Protein 5Y00 (pdb70)

Secondary structure (DSSP, 8-state):
--GGGG-PSSEEEEEEEEEEETTEEEEEEEEEEE-BTTEEEEEEEESSSS-SS-TTGGGTT--GGGSB--TTS--HHHHTTTT-EEEEEEEEETTTEEEEEEEEEEEETTEEEEEEEEEEES--TTSHHHHT-EEEE--EEEEEEEETTTEEEEEEEEEEEETTS-EEEEEEEEEEEE-SSS--PPPPSEEEEEEEEEE--SS--SSEEEEEEEEEEE-SSGGGGGG--

Radius of gyration: 17.1 Å; Cα contacts (8 Å, |Δi|>4): 618; chains: 1; bounding box: 38×48×48 Å

Solvent-accessible surface area: 10571 Å² total

Foldseek 3Di:
DAFVVLQDDWFKEKEWEWEDAQNRTWIKIWIWIQGAAQKIKIKMFTPVAADQWAPQVCQVVPCQSRHAEDPPWGSQQRRLPPQGKKKWKWKDQDPFWIKIKIWTWDDDPRYIYIYMYMYIHGGDCPDCGRVNFFDHKAKWKWKWADDPQAKIKTWIKIWTAGPVGHTTIMTMMMIMGRRRPDHGDHTQIWIKTKDKDWDDDPDDPGNIIIIMMGIYIDRPDVCVSVVGD

B-factor: mean 16.32, std 8.52, range [6.36, 82.2]

Nearest PDB structures (foldseek):
  6j1c-assembly1_A  TM=1.004E+00  e=3.286E-47  Olindias
  5y01-assembly1_A  TM=1.001E+00  e=2.051E-45  Olindias
  4zfs-assembly3_C  TM=9.782E-01  e=8.593E-30  Hydrozoa
  4zbl-assembly1_A  TM=9.758E-01  e=3.117E-29  Hydrozoa
  4b30-assembly1_A  TM=9.709E-01  e=2.515E-29  Anthomedusae sp. DC-2005

Sequence (229 aa):
ASGRALFQYPMTSKIELNNGEINGKKFKVAGEGFTPSSGRFNMHAYCTTGDLPMSWVVIASPLFHMFAHYPEDITHFFQECFPGSYTLLDRTLRMEEGDDGTLTTHHEYSSLEDGCVTSKKTTLNASGFDPKGATMMTKSFVKQLPNEVKITPHGPNGIRLTSTVLYLKEDGTIQIGTQDCIVTPVGGRKVTQPKKAHFLHTQIIQKKDPNDTRDHIVQTELAVAGNLWHGMDELYK

CATH classification: 2.40.155.10

Structure (mmCIF, N/CA/C/O backbone):
data_5Y00
#
_entry.id   5Y00
#
_cell.length_a   161.158
_cell.length_b   161.158
_cell.length_c   161.158
_cell.angle_alpha   90.00
_cell.angle_beta   90.00
_cell.angle_gamma   90.00
#
_symmetry.space_group_name_H-M   'I 21 3'
#
loop_
_entity.id
_entity.type
_entity.pdbx_description
1 polymer 'Green fluorescent protein'
2 non-polymer 'PHOSPHATE ION'
3 non-polymer GLYCEROL
4 non-polymer 'CHLORIDE ION'
5 water water
#
loop_
_atom_site.group_PDB
_atom_site.id
_atom_site.type_symbol
_atom_site.label_atom_id
_atom_site.label_alt_id
_atom_site.label_comp_id
_atom_site.label_asym_id
_atom_site.label_entity_id
_atom_site.label_seq_id
_atom_site.pdbx_PDB_ins_code
_atom_site.Cartn_x
_atom_site.Cartn_y
_atom_site.Cartn_z
_atom_site.occupancy
_atom_site.B_iso_or_equiv
_atom_site.auth_seq_id
_atom_site.auth_comp_id
_atom_site.auth_asym_id
_atom_site.auth_atom_id
_atom_site.pdbx_PDB_model_num
ATOM 1 N N . ALA A 1 42 ? -2.119 -29.498 15.692 1.00 45.75 8 ALA A N 1
ATOM 2 C CA . ALA A 1 42 ? -2.140 -29.436 14.064 1.00 35.09 8 ALA A CA 1
ATOM 3 C C . ALA A 1 42 ? -3.501 -29.503 13.657 1.00 34.73 8 ALA A C 1
ATOM 4 O O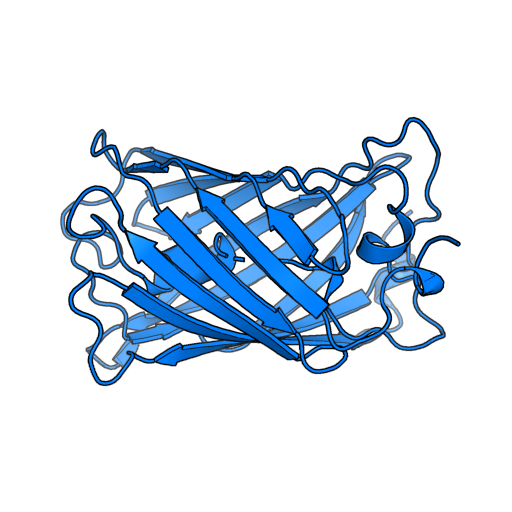 . ALA A 1 42 ? -4.311 -30.438 13.935 1.00 34.72 8 ALA A O 1
ATOM 6 N N . SER A 1 43 ? -3.874 -28.404 12.974 1.00 25.86 9 SER A N 1
ATOM 7 C CA . SER A 1 43 ? -5.200 -28.341 12.527 1.00 23.72 9 SER A CA 1
ATOM 8 C C . SER A 1 43 ? -5.252 -27.561 11.230 1.00 16.43 9 SER A C 1
ATOM 9 O O . SER A 1 43 ? -4.341 -26.895 10.861 1.00 17.25 9 SER A O 1
ATOM 12 N N . GLY A 1 44 ? -6.400 -27.685 10.572 1.00 17.02 10 GLY A N 1
ATOM 13 C CA . GLY A 1 44 ? -6.652 -26.904 9.405 1.00 16.63 10 GLY A CA 1
ATOM 14 C C . GLY A 1 44 ? -5.601 -27.083 8.313 1.00 14.48 10 GLY A C 1
ATOM 15 O O . GLY A 1 44 ? -5.289 -28.281 7.989 1.00 15.13 10 GLY A O 1
ATOM 16 N N . ARG A 1 45 ? -5.075 -26.031 7.772 1.00 13.92 11 ARG A N 1
ATOM 17 C CA . ARG A 1 45 ? -4.149 -26.115 6.645 1.00 15.34 11 ARG A CA 1
ATOM 18 C C . ARG A 1 45 ? -2.937 -26.909 7.007 1.00 15.81 11 ARG A C 1
ATOM 19 O O . ARG A 1 45 ? -2.229 -27.509 6.170 1.00 15.91 11 ARG A O 1
ATOM 27 N N . ALA A 1 46 ? -2.572 -26.907 8.320 1.00 15.08 12 ALA A N 1
ATOM 28 C CA . ALA A 1 46 ? -1.356 -27.662 8.718 1.00 15.76 12 ALA A CA 1
ATOM 29 C C . ALA A 1 46 ? -1.537 -29.132 8.570 1.00 14.44 12 ALA A C 1
ATOM 30 O O . ALA A 1 46 ? -0.491 -29.857 8.554 1.00 16.86 12 ALA A O 1
ATOM 32 N N . LEU A 1 47 ? -2.724 -29.696 8.455 1.00 12.72 13 LEU A N 1
ATOM 33 C CA . LEU A 1 47 ? -3.008 -31.135 8.237 1.00 12.65 13 LEU A CA 1
ATOM 34 C C . LEU A 1 47 ? -2.909 -31.481 6.725 1.00 15.87 13 LEU A C 1
ATOM 35 O O . LEU A 1 47 ? -3.086 -32.658 6.426 1.00 19.09 13 LEU A O 1
ATOM 40 N N . PHE A 1 48 ? -2.803 -30.442 5.846 1.00 13.16 14 PHE A N 1
ATOM 41 C CA . PHE A 1 48 ? -2.804 -30.692 4.396 1.00 12.42 14 PHE A CA 1
ATOM 42 C C . PHE A 1 48 ? -1.508 -30.312 3.810 1.00 14.98 14 PHE A C 1
ATOM 43 O O . PHE A 1 48 ? -1.293 -29.320 3.117 1.00 21.42 14 PHE A O 1
ATOM 51 N N . GLN A 1 49 ? -0.492 -31.048 4.207 1.00 16.41 15 GLN A N 1
ATOM 52 C CA . GLN A 1 49 ? 0.837 -30.863 3.619 1.00 15.23 15 GLN A CA 1
ATOM 53 C C . GLN A 1 49 ? 1.061 -31.975 2.560 1.00 13.16 15 GLN A C 1
ATOM 54 O O . GLN A 1 49 ? 0.802 -33.127 2.799 1.00 15.91 15 GLN A O 1
ATOM 60 N N . TYR A 1 50 ? 1.421 -31.540 1.383 1.00 12.00 16 TYR A N 1
ATOM 61 C CA . TYR A 1 50 ? 1.419 -32.428 0.224 1.00 10.91 16 TYR A CA 1
ATOM 62 C C . TYR A 1 50 ? 2.818 -33.036 0.013 1.00 12.71 16 TYR A C 1
ATOM 63 O O . TYR A 1 50 ? 3.795 -32.435 0.411 1.00 13.86 16 TYR A O 1
ATOM 72 N N . PRO A 1 51 ? 2.879 -34.136 -0.625 1.00 12.67 17 PRO A N 1
ATOM 73 C CA . PRO A 1 51 ? 1.814 -34.817 -1.296 1.00 11.60 17 PRO A CA 1
ATOM 74 C C . PRO A 1 51 ? 0.960 -35.647 -0.365 1.00 10.95 17 PRO A C 1
ATOM 75 O O . PRO A 1 51 ? 1.377 -36.013 0.790 1.00 13.31 17 PRO A O 1
ATOM 79 N N . MET A 1 52 ? -0.317 -35.906 -0.706 1.00 11.04 18 MET A N 1
ATOM 80 C CA . MET A 1 52 ? -1.252 -36.668 0.001 1.00 10.54 18 MET A CA 1
ATOM 81 C C . MET A 1 52 ? -1.922 -37.715 -0.942 1.00 10.42 18 MET A C 1
ATOM 82 O O . MET A 1 52 ? -1.654 -37.687 -2.156 1.00 11.64 18 MET A O 1
ATOM 87 N N . THR A 1 53 ? -2.740 -38.546 -0.415 1.00 10.60 19 THR A N 1
ATOM 88 C CA . THR A 1 53 ? -3.516 -39.531 -1.121 1.00 10.70 19 THR A CA 1
ATOM 89 C C . THR A 1 53 ? -5.006 -39.562 -0.845 1.00 11.25 19 THR A C 1
ATOM 90 O O . THR A 1 53 ? -5.448 -38.805 0.122 1.00 11.02 19 THR A O 1
ATOM 94 N N . SER A 1 54 ? -5.776 -40.325 -1.545 1.00 10.50 20 SER A N 1
ATOM 95 C CA . SER A 1 54 ? -7.131 -40.466 -1.311 1.00 10.32 20 SER A CA 1
ATOM 96 C C . SER A 1 54 ? -7.629 -41.824 -1.565 1.00 11.01 20 SER A C 1
ATOM 97 O O . SER A 1 54 ? -7.001 -42.563 -2.376 1.00 11.56 20 SER A O 1
ATOM 100 N N . LYS A 1 55 ? -8.756 -42.225 -0.984 1.00 10.09 21 LYS A N 1
ATOM 101 C CA . LYS A 1 55 ? -9.468 -43.393 -1.247 1.00 9.57 21 LYS A CA 1
ATOM 102 C C . LYS A 1 55 ? -10.924 -43.076 -1.356 1.00 10.60 21 LYS A C 1
ATOM 103 O O . LYS A 1 55 ? -11.394 -42.192 -0.583 1.00 11.84 21 LYS A O 1
ATOM 109 N N . ILE A 1 56 ? -11.698 -43.763 -2.152 1.00 9.68 22 ILE A N 1
ATOM 110 C CA . ILE A 1 56 ? -13.137 -43.662 -2.141 1.00 11.12 22 ILE A CA 1
ATOM 111 C C . ILE A 1 56 ? -13.785 -44.970 -2.119 1.00 11.81 22 ILE A C 1
ATOM 112 O O . ILE A 1 56 ? -13.308 -45.941 -2.710 1.00 12.21 22 ILE A O 1
ATOM 117 N N . GLU A 1 57 ? -14.908 -45.038 -1.376 1.00 11.03 23 GLU A N 1
ATOM 118 C CA . GLU A 1 57 ? -15.858 -46.125 -1.397 1.00 12.25 23 GLU A CA 1
ATOM 119 C C . GLU A 1 57 ? -17.226 -45.534 -1.696 1.00 12.10 23 GLU A C 1
ATOM 120 O O . GLU A 1 57 ? -17.648 -44.703 -0.876 1.00 13.42 23 GLU A O 1
ATOM 126 N N . LEU A 1 58 ? -17.829 -45.853 -2.760 1.00 11.45 24 LEU A N 1
ATOM 127 C CA . LEU A 1 58 ? -19.069 -45.282 -3.247 1.00 11.98 24 LEU A CA 1
ATOM 128 C C . LEU A 1 58 ? -20.063 -46.345 -3.477 1.00 13.21 24 LEU A C 1
ATOM 129 O O . LEU A 1 58 ? -19.863 -47.294 -4.261 1.00 14.12 24 LEU A O 1
ATOM 134 N N A ASN A 1 59 ? -21.226 -46.297 -2.751 0.70 12.07 25 ASN A N 1
ATOM 135 N N B ASN A 1 59 ? -21.199 -46.262 -2.783 0.30 12.47 25 ASN A N 1
ATOM 136 C CA A ASN A 1 59 ? -22.337 -47.173 -3.003 0.70 13.18 25 ASN A CA 1
ATOM 137 C CA B ASN A 1 59 ? -22.252 -47.214 -2.938 0.30 12.85 25 ASN A CA 1
ATOM 138 C C A ASN A 1 59 ? -23.455 -46.474 -3.680 0.70 13.42 25 ASN A C 1
ATOM 139 C C B ASN A 1 59 ? -23.388 -46.481 -3.626 0.30 12.86 25 ASN A C 1
ATOM 140 O O A ASN A 1 59 ? -23.935 -45.450 -3.145 0.70 14.64 25 ASN A O 1
ATOM 141 O O B ASN A 1 59 ? -23.790 -45.438 -3.055 0.30 12.58 25 ASN A O 1
ATOM 150 N N . GLY A 1 60 ? -23.835 -46.939 -4.811 1.00 12.47 26 GLY A N 1
ATOM 151 C CA . GLY A 1 60 ? -24.772 -46.252 -5.654 1.00 12.59 26 GLY A CA 1
ATOM 152 C C . GLY A 1 60 ? -25.946 -46.992 -6.101 1.00 15.37 26 GLY A C 1
ATOM 153 O O . GLY A 1 60 ? -25.916 -48.279 -6.124 1.00 14.65 26 GLY A O 1
ATOM 154 N N . GLU A 1 61 ? -26.996 -46.331 -6.511 1.00 14.58 27 GLU A N 1
ATOM 155 C CA . GLU A 1 61 ? -28.080 -46.944 -7.176 1.00 15.16 27 GLU A CA 1
ATOM 156 C C . GLU A 1 61 ? -28.657 -45.961 -8.182 1.00 16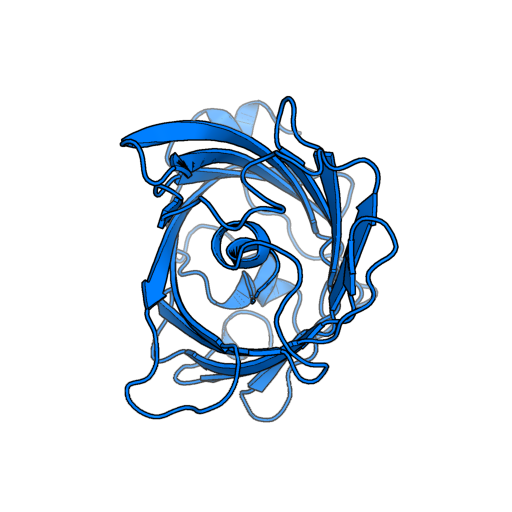.74 27 GLU A C 1
ATOM 157 O O . GLU A 1 61 ? -28.848 -44.805 -7.772 1.00 18.05 27 GLU A O 1
ATOM 163 N N . ILE A 1 62 ? -28.881 -46.350 -9.367 1.00 14.20 28 ILE A N 1
ATOM 164 C CA . ILE A 1 62 ? -29.532 -45.492 -10.398 1.00 14.99 28 ILE A CA 1
ATOM 165 C C . ILE A 1 62 ? -30.582 -46.290 -11.106 1.00 16.60 28 ILE A C 1
ATOM 166 O O . ILE A 1 62 ? -30.374 -47.344 -11.684 1.00 16.94 28 ILE A O 1
ATOM 171 N N . ASN A 1 63 ? -31.816 -45.746 -11.009 1.00 14.63 29 ASN A N 1
ATOM 172 C CA . ASN A 1 63 ? -32.987 -46.389 -11.601 1.00 17.90 29 ASN A CA 1
ATOM 173 C C . ASN A 1 63 ? -33.104 -47.890 -11.098 1.00 19.44 29 ASN A C 1
ATOM 174 O O . ASN A 1 63 ? -33.277 -48.761 -11.988 1.00 23.21 29 ASN A O 1
ATOM 179 N N . GLY A 1 64 ? -32.781 -48.036 -9.870 1.00 18.57 30 GLY A N 1
ATOM 180 C CA . GLY A 1 64 ? -32.876 -49.399 -9.272 1.00 24.81 30 GLY A CA 1
ATOM 181 C C . GLY A 1 64 ? -31.642 -50.263 -9.553 1.00 28.37 30 GLY A C 1
ATOM 182 O O . GLY A 1 64 ? -31.619 -51.417 -9.150 1.00 28.53 30 GLY A O 1
ATOM 183 N N . LYS A 1 65 ? -30.667 -49.819 -10.324 1.00 19.51 31 LYS A N 1
ATOM 184 C CA . LYS A 1 65 ? -29.435 -50.592 -10.677 1.00 19.71 31 LYS A CA 1
ATOM 185 C C . LYS A 1 65 ? -28.437 -50.233 -9.548 1.00 18.25 31 LYS A C 1
ATOM 186 O O . LYS A 1 65 ? -27.839 -49.141 -9.527 1.00 17.04 31 LYS A O 1
ATOM 192 N N . LYS A 1 66 ? -28.103 -51.170 -8.672 1.00 17.46 32 LYS A N 1
ATOM 193 C CA . LYS A 1 66 ? -27.209 -50.978 -7.599 1.00 15.96 32 LYS A CA 1
ATOM 194 C C . LYS A 1 66 ? -25.805 -51.256 -8.139 1.00 15.64 32 LYS A C 1
ATOM 195 O O . LYS A 1 66 ? -25.541 -52.142 -8.968 1.00 16.54 32 LYS A O 1
ATOM 201 N N . PHE A 1 67 ? -24.847 -50.473 -7.654 1.00 13.65 33 PHE A N 1
ATOM 202 C CA . PHE A 1 67 ? -23.448 -50.601 -8.038 1.00 12.24 33 PHE A CA 1
ATOM 203 C C . PHE A 1 67 ? -22.582 -50.110 -6.998 1.00 11.83 33 PHE A C 1
ATOM 204 O O . PHE A 1 67 ? -22.937 -49.361 -6.035 1.00 13.00 33 PHE A O 1
ATOM 212 N N . LYS A 1 68 ? -21.256 -50.433 -7.013 1.00 12.49 34 LYS A N 1
ATOM 213 C CA . LYS A 1 68 ? -20.253 -49.958 -6.109 1.00 12.91 34 LYS A CA 1
ATOM 214 C C . LYS A 1 68 ? -19.019 -49.509 -6.903 1.00 12.49 34 LYS A C 1
ATOM 215 O O . LYS A 1 68 ? -18.674 -50.143 -7.915 1.00 12.96 34 LYS A O 1
ATOM 221 N N . VAL A 1 69 ? -18.409 -48.439 -6.471 1.00 11.44 35 VAL A N 1
ATOM 222 C CA . VAL A 1 69 ? -17.165 -47.940 -7.008 1.00 12.25 35 VAL A CA 1
ATOM 223 C C . VAL A 1 69 ? -16.221 -47.872 -5.878 1.00 12.47 35 VAL A C 1
ATOM 224 O O . VAL A 1 69 ? -16.506 -47.494 -4.747 1.00 13.10 35 VAL A O 1
ATOM 228 N N . ALA A 1 70 ? -14.938 -48.154 -6.131 1.00 10.04 36 ALA A N 1
ATOM 229 C CA . ALA A 1 70 ? -13.816 -47.844 -5.273 1.00 10.29 36 ALA A CA 1
ATOM 230 C C . ALA A 1 70 ? -12.751 -47.181 -6.042 1.00 9.67 36 ALA A C 1
ATOM 231 O O . ALA A 1 70 ? -12.788 -47.089 -7.265 1.00 11.26 36 ALA A O 1
ATOM 233 N N . GLY A 1 71 ? -11.779 -46.596 -5.362 1.00 10.11 37 GLY A N 1
ATOM 234 C CA . GLY A 1 71 ? -10.692 -45.920 -5.978 1.00 10.61 37 GLY A CA 1
ATOM 235 C C . GLY A 1 71 ? -9.611 -45.497 -5.076 1.00 11.99 37 GLY A C 1
ATOM 236 O O . GLY A 1 71 ? -9.847 -45.358 -3.869 1.00 11.30 37 GLY A O 1
ATOM 237 N N . GLU A 1 72 ? -8.431 -45.240 -5.631 1.00 10.41 38 GLU A N 1
ATOM 238 C CA . GLU A 1 72 ? -7.317 -44.642 -4.986 1.00 10.35 38 GLU A CA 1
ATOM 239 C C . GLU A 1 72 ? -6.783 -43.521 -5.755 1.00 10.62 38 GLU A C 1
ATOM 240 O O . GLU A 1 72 ? -6.728 -43.601 -7.009 1.00 11.53 38 GLU A O 1
ATOM 246 N N . GLY A 1 73 ? -6.362 -42.468 -5.109 1.00 10.54 39 GLY A N 1
ATOM 247 C CA . GLY A 1 73 ? -5.838 -41.295 -5.727 1.00 11.04 39 GLY A CA 1
ATOM 248 C C . GLY A 1 73 ? -4.727 -40.598 -5.124 1.00 10.02 39 GLY A C 1
ATOM 249 O O . GLY A 1 73 ? -4.303 -40.935 -4.001 1.00 10.13 39 GLY A O 1
ATOM 250 N N . PHE A 1 74 ? -4.128 -39.673 -5.869 1.00 9.95 40 PHE A N 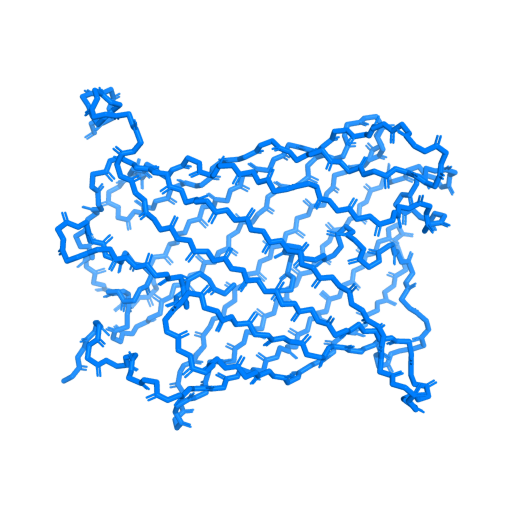1
ATOM 251 C CA . PHE A 1 74 ? -2.938 -38.942 -5.514 1.00 9.70 40 PHE A CA 1
ATOM 252 C C . PHE A 1 74 ? -3.218 -37.434 -5.537 1.00 10.00 40 PHE A C 1
ATOM 253 O O . PHE A 1 74 ? -3.799 -36.970 -6.543 1.00 11.08 40 PHE A O 1
ATOM 261 N N . THR A 1 75 ? -2.753 -36.746 -4.512 1.00 10.07 41 THR A N 1
ATOM 262 C CA . THR A 1 75 ? -2.776 -35.300 -4.548 1.00 10.41 41 THR A CA 1
ATOM 263 C C . THR A 1 75 ? -1.360 -34.807 -4.476 1.00 10.49 41 THR A C 1
ATOM 264 O O . THR A 1 75 ? -0.785 -34.651 -3.356 1.00 10.44 41 THR A O 1
ATOM 268 N N . PRO A 1 76 ? -0.724 -34.553 -5.627 1.00 9.49 42 PRO A N 1
ATOM 269 C CA . PRO A 1 76 ? 0.697 -34.124 -5.595 1.00 10.82 42 PRO A CA 1
ATOM 270 C C . PRO A 1 76 ? 0.995 -32.832 -4.980 1.00 12.17 42 PRO A C 1
ATOM 271 O O . PRO A 1 76 ? 2.032 -32.638 -4.383 1.00 12.39 42 PRO A O 1
ATOM 275 N N . SER A 1 77 ? 0.015 -31.906 -5.051 1.00 10.73 43 SER A N 1
ATOM 276 C CA . SER A 1 77 ? 0.273 -30.521 -4.678 1.00 10.70 43 SER A CA 1
ATOM 277 C C . SER A 1 77 ? -1.133 -29.869 -4.585 1.00 10.38 43 SER A C 1
ATOM 278 O O . SER A 1 77 ? -2.140 -30.430 -4.974 1.00 10.39 43 SER A O 1
ATOM 281 N N . SER A 1 78 ? -1.120 -28.698 -3.943 1.00 10.90 44 SER A N 1
ATOM 282 C CA . SER A 1 78 ? -2.392 -28.007 -3.678 1.00 9.00 44 SER A CA 1
ATOM 283 C C . SER A 1 78 ? -3.217 -27.726 -4.954 1.00 8.61 44 SER A C 1
ATOM 284 O O . SER A 1 78 ? -2.595 -27.150 -5.907 1.00 10.36 44 SER A O 1
ATOM 287 N N . GLY A 1 79 ? -4.472 -28.110 -4.951 1.00 9.52 45 GLY A N 1
ATOM 288 C CA . GLY A 1 79 ? -5.307 -27.819 -6.089 1.00 9.93 45 GLY A CA 1
ATOM 289 C C . GLY A 1 79 ? -5.316 -28.739 -7.287 1.00 9.41 45 GLY A C 1
ATOM 290 O O . GLY A 1 79 ? -6.113 -28.642 -8.160 1.00 9.70 45 GLY A O 1
ATOM 291 N N . ARG A 1 80 ? -4.396 -29.771 -7.205 1.00 9.38 46 ARG A N 1
ATOM 292 C CA . ARG A 1 80 ? -4.310 -30.788 -8.266 1.00 9.93 46 ARG A CA 1
ATOM 293 C C . ARG A 1 80 ? -4.446 -32.148 -7.680 1.00 10.08 46 ARG A C 1
ATOM 294 O O . ARG A 1 80 ? -3.623 -32.577 -6.868 1.00 10.19 46 ARG A O 1
ATOM 302 N N . PHE A 1 81 ? -5.534 -32.816 -7.943 1.00 8.44 47 PHE A N 1
ATOM 303 C CA . PHE A 1 81 ? -5.872 -34.088 -7.264 1.00 8.95 47 PHE A CA 1
ATOM 304 C C . PHE A 1 81 ? -6.485 -34.983 -8.197 1.00 10.22 47 PHE A C 1
ATOM 305 O O . PHE A 1 81 ? -7.414 -34.785 -9.011 1.00 10.05 47 PHE A O 1
ATOM 313 N N . ASN A 1 82 ? -5.955 -36.272 -8.163 1.00 9.83 48 ASN A N 1
ATOM 314 C CA . ASN A 1 82 ? -6.390 -37.306 -9.045 1.00 10.45 48 ASN A CA 1
ATOM 315 C C . ASN A 1 82 ? -7.022 -38.426 -8.358 1.00 10.16 48 ASN A C 1
ATOM 316 O O . ASN A 1 82 ? -6.900 -38.645 -7.120 1.00 10.13 48 ASN A O 1
ATOM 321 N N . MET A 1 83 ? -7.786 -39.242 -9.075 1.00 9.02 49 MET A N 1
ATOM 322 C CA . MET A 1 83 ? -8.514 -40.397 -8.564 1.00 10.38 49 MET A CA 1
ATOM 323 C C . MET A 1 83 ? -8.672 -41.410 -9.662 1.00 10.58 49 MET A C 1
ATOM 324 O O . MET A 1 83 ? -9.168 -41.137 -10.738 1.00 11.01 49 MET A O 1
ATOM 329 N N . HIS A 1 84 ? -8.183 -42.656 -9.393 1.00 9.69 50 HIS A N 1
ATOM 330 C CA . HIS A 1 84 ? -8.362 -43.762 -10.342 1.00 9.67 50 HIS A CA 1
ATOM 331 C C . HIS A 1 84 ? -9.375 -44.656 -9.716 1.00 10.70 50 HIS A C 1
ATOM 332 O O . HIS A 1 84 ? -9.067 -45.389 -8.705 1.00 10.93 50 HIS A O 1
ATOM 339 N N . ALA A 1 85 ? -10.625 -44.550 -10.176 1.00 9.11 51 ALA A N 1
ATOM 340 C CA . ALA A 1 85 ? -11.742 -45.271 -9.680 1.00 9.63 51 ALA A CA 1
ATOM 341 C C . ALA A 1 85 ? -12.133 -46.368 -10.599 1.00 8.95 51 ALA A C 1
ATOM 342 O O . ALA A 1 85 ? -11.863 -46.332 -11.802 1.00 10.11 51 ALA A O 1
ATOM 344 N N . TYR A 1 86 ? -12.870 -47.330 -10.040 1.00 10.13 52 TYR A N 1
ATOM 345 C CA . TYR A 1 86 ? -13.340 -48.473 -10.789 1.00 9.65 52 TYR A CA 1
ATOM 346 C C . TYR A 1 86 ? -14.569 -49.064 -10.206 1.00 11.10 52 TYR A C 1
ATOM 347 O O . TYR A 1 86 ? -14.818 -48.993 -8.990 1.00 10.87 52 TYR A O 1
ATOM 356 N N . CYS A 1 87 ? -15.397 -49.652 -11.055 1.00 10.32 53 CYS A N 1
ATOM 357 C CA . CYS A 1 87 ? -16.673 -50.258 -10.608 1.00 10.76 53 CYS A CA 1
ATOM 358 C C . CYS A 1 87 ? -16.312 -51.677 -10.158 1.00 13.62 53 CYS A C 1
ATOM 359 O O . CYS A 1 87 ? -15.865 -52.462 -10.974 1.00 15.17 53 CYS A O 1
ATOM 362 N N . THR A 1 88 ? -16.691 -51.963 -8.975 1.00 13.29 54 THR A N 1
ATOM 363 C CA . THR A 1 88 ? -16.330 -53.346 -8.395 1.00 14.49 54 THR A CA 1
ATOM 364 C C . THR A 1 88 ? -17.492 -54.270 -8.618 1.00 18.17 54 THR A C 1
ATOM 365 O O . THR A 1 88 ? -17.292 -55.486 -8.360 1.00 19.40 54 THR A O 1
ATOM 369 N N . THR A 1 89 ? -18.632 -53.880 -9.092 1.00 14.35 55 THR A N 1
ATOM 370 C CA . THR A 1 89 ? -19.782 -54.732 -9.324 1.00 15.19 55 THR A CA 1
ATOM 371 C C . THR A 1 89 ? -19.946 -55.145 -10.726 1.00 16.66 55 THR A C 1
ATOM 372 O O . THR A 1 89 ? -20.827 -55.980 -11.021 1.00 20.14 55 THR A O 1
ATOM 376 N N . GLY A 1 90 ? -19.158 -54.714 -11.677 1.00 15.02 56 GLY A N 1
ATOM 377 C CA . GLY A 1 90 ? -19.349 -54.945 -13.095 1.00 15.36 56 GLY A CA 1
ATOM 378 C C . GLY A 1 90 ? -19.111 -53.630 -13.855 1.00 13.37 56 GLY A C 1
ATOM 379 O O . GLY A 1 90 ? -18.206 -52.884 -13.411 1.00 15.14 56 GLY A O 1
ATOM 380 N N . ASP A 1 91 ? -19.863 -53.426 -14.886 1.00 14.70 57 ASP A N 1
ATOM 381 C CA . ASP A 1 91 ? -19.774 -52.133 -15.590 1.00 12.54 57 ASP A CA 1
ATOM 382 C C . ASP A 1 91 ? -20.574 -51.116 -14.708 1.00 13.52 57 ASP A C 1
ATOM 383 O O . ASP A 1 91 ? -21.570 -51.410 -14.129 1.00 14.75 57 ASP A O 1
ATOM 388 N N . LEU A 1 92 ? -20.060 -49.867 -14.810 1.00 13.57 58 LEU A N 1
ATOM 389 C CA . LEU A 1 92 ? -20.825 -48.798 -14.175 1.00 13.17 58 LEU A CA 1
ATOM 390 C C . LEU A 1 92 ? -22.088 -48.581 -14.987 1.00 12.14 58 LEU A C 1
ATOM 391 O O . LEU A 1 92 ? -22.024 -48.428 -16.186 1.00 13.33 58 LEU A O 1
ATOM 396 N N . PRO A 1 93 ? -23.250 -48.483 -14.315 1.00 11.80 59 PRO A N 1
ATOM 397 C CA . PRO A 1 93 ? -24.494 -48.385 -15.076 1.00 12.61 59 PRO A CA 1
ATOM 398 C C . PRO A 1 93 ? -24.949 -46.959 -15.391 1.00 14.66 59 PRO A C 1
ATOM 399 O O . PRO A 1 93 ? -26.090 -46.740 -15.716 1.00 16.21 59 PRO A O 1
ATOM 403 N N . MET A 1 94 ? -23.955 -46.055 -15.409 1.00 12.39 60 MET A N 1
ATOM 404 C CA . MET A 1 94 ? -24.229 -44.681 -15.763 1.00 12.37 60 MET A CA 1
ATOM 405 C C . MET A 1 94 ? -22.947 -44.073 -16.311 1.00 12.78 60 MET A C 1
ATOM 406 O O . MET A 1 94 ? -21.870 -44.634 -16.158 1.00 11.74 60 MET A O 1
ATOM 411 N N . SER A 1 95 ? -23.039 -42.904 -16.904 1.00 12.44 61 SER A N 1
ATOM 412 C CA . SER A 1 95 ? -21.893 -42.184 -17.381 1.00 12.70 61 SER A CA 1
ATOM 413 C C . SER A 1 95 ? -20.872 -41.879 -16.335 1.00 11.34 61 SER A C 1
ATOM 414 O O . SER A 1 95 ? -21.130 -41.269 -15.294 1.00 10.70 61 SER A O 1
ATOM 417 N N . TRP A 1 96 ? -19.589 -42.163 -16.680 1.00 10.54 62 TRP A N 1
ATOM 418 C CA . TRP A 1 96 ? -18.529 -41.726 -15.849 1.00 9.88 62 TRP A CA 1
ATOM 419 C C . TRP A 1 96 ? -18.382 -40.199 -15.763 1.00 9.34 62 TRP A C 1
ATOM 420 O O . TRP A 1 96 ? -17.824 -39.660 -14.810 1.00 9.80 62 TRP A O 1
ATOM 431 N N . VAL A 1 97 ? -18.875 -39.508 -16.792 1.00 10.31 63 VAL A N 1
ATOM 432 C CA . VAL A 1 97 ? -18.826 -38.055 -16.787 1.00 9.82 63 VAL A CA 1
ATOM 433 C C . VAL A 1 97 ? -19.747 -37.483 -15.746 1.00 9.29 63 VAL A C 1
ATOM 434 O O . VAL A 1 97 ? -19.363 -36.525 -15.045 1.00 9.90 63 VAL A O 1
ATOM 438 N N . VAL A 1 98 ? -20.936 -38.076 -15.635 1.00 9.97 64 VAL A N 1
ATOM 439 C CA . VAL A 1 98 ? -21.908 -37.599 -14.613 1.00 9.91 64 VAL A CA 1
ATOM 440 C C . VAL A 1 98 ? -21.458 -37.889 -13.235 1.00 9.56 64 VAL A C 1
ATOM 441 O O . VAL A 1 98 ? -21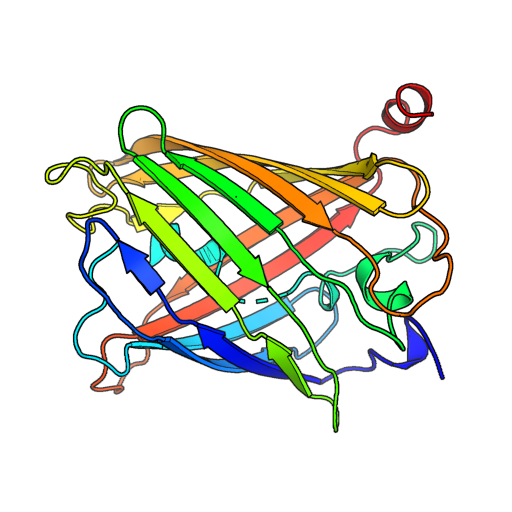.608 -37.117 -12.280 1.00 10.58 64 VAL A O 1
ATOM 445 N N . ILE A 1 99 ? -20.834 -39.088 -12.998 1.00 9.21 65 ILE A N 1
ATOM 446 C CA . ILE A 1 99 ? -20.347 -39.460 -11.700 1.00 8.98 65 ILE A CA 1
ATOM 447 C C . ILE A 1 99 ? -19.087 -38.754 -11.286 1.00 9.88 65 ILE A C 1
ATOM 448 O O . ILE A 1 99 ? -18.587 -38.820 -10.180 1.00 9.65 65 ILE A O 1
ATOM 453 N N . ALA A 1 100 ? -18.487 -37.912 -12.193 1.00 9.15 66 ALA A N 1
ATOM 454 C CA . ALA A 1 100 ? -17.234 -37.270 -11.920 1.00 9.10 66 ALA A CA 1
ATOM 455 C C . ALA A 1 100 ? -17.204 -36.377 -10.715 1.00 8.58 66 ALA A C 1
ATOM 456 O O . ALA A 1 100 ? -16.299 -36.395 -9.927 1.00 9.50 66 ALA A O 1
ATOM 458 N N . SER A 1 101 ? -18.253 -35.544 -10.552 1.00 9.36 67 SER A N 1
ATOM 459 C CA . SER A 1 101 ? -18.307 -34.690 -9.428 1.00 10.02 67 SER A CA 1
ATOM 460 C C . SER A 1 101 ? -18.613 -35.450 -8.073 1.00 8.27 67 SER A C 1
ATOM 461 O O . SER A 1 101 ? -17.909 -35.138 -7.129 1.00 9.54 67 SER A O 1
ATOM 464 N N . PRO A 1 102 ? -19.446 -36.466 -8.105 1.00 9.07 68 PRO A N 1
ATOM 465 C CA . PRO A 1 102 ? -19.495 -37.351 -6.914 1.00 10.18 68 PRO A CA 1
ATOM 466 C C . PRO A 1 102 ? -18.125 -37.893 -6.541 1.00 11.47 68 PRO A C 1
ATOM 467 O O . PRO A 1 102 ? -17.786 -38.017 -5.405 1.00 11.90 68 PRO A O 1
ATOM 471 N N . LEU A 1 103 ? -17.269 -38.228 -7.562 1.00 9.24 69 LEU A N 1
ATOM 472 C CA . LEU A 1 103 ? -15.961 -38.793 -7.207 1.00 8.89 69 LEU A CA 1
ATOM 473 C C . LEU A 1 103 ? -15.135 -37.785 -6.561 1.00 10.51 69 LEU A C 1
ATOM 474 O O . LEU A 1 103 ? -14.294 -38.044 -5.659 1.00 12.59 69 LEU A O 1
ATOM 503 N N . PHE A 1 105 ? -13.829 -33.915 -3.338 1.00 8.42 73 PHE A N 1
ATOM 504 C CA . PHE A 1 105 ? -12.710 -33.833 -2.438 1.00 9.27 73 PHE A CA 1
ATOM 505 C C . PHE A 1 105 ? -12.167 -32.437 -2.311 1.00 8.98 73 PHE A C 1
ATOM 506 O O . PHE A 1 105 ? -11.043 -32.057 -2.509 1.00 8.83 73 PHE A O 1
ATOM 514 N N . HIS A 1 106 ? -13.120 -31.570 -1.796 1.00 8.81 74 HIS A N 1
ATOM 515 C CA . HIS A 1 106 ? -12.796 -30.148 -1.816 1.00 9.65 74 HIS A CA 1
ATOM 516 C C . HIS A 1 106 ? -11.698 -29.678 -0.880 1.00 8.66 74 HIS A C 1
ATOM 517 O O . HIS A 1 106 ? -11.125 -28.620 -1.026 1.00 9.38 74 HIS A O 1
ATOM 524 N N . MET A 1 107 ? -11.353 -30.540 0.137 1.00 9.07 75 MET A N 1
ATOM 525 C CA . MET A 1 107 ? -10.222 -30.243 0.948 1.00 8.81 75 MET A CA 1
ATOM 526 C C . MET A 1 107 ? -8.923 -30.156 0.175 1.00 9.19 75 MET A C 1
ATOM 527 O O . MET A 1 107 ? -8.013 -29.548 0.686 1.00 10.47 75 MET A O 1
ATOM 532 N N . PHE A 1 108 ? -8.856 -30.670 -1.054 1.00 9.41 76 PHE A N 1
ATOM 533 C CA . PHE A 1 108 ? -7.668 -30.546 -1.830 1.00 10.12 76 PHE A CA 1
ATOM 534 C C . PHE A 1 108 ? -7.632 -29.340 -2.744 1.00 11.12 76 PHE A C 1
ATOM 535 O O . PHE A 1 108 ? -6.620 -29.044 -3.380 1.00 10.06 76 PHE A O 1
ATOM 543 N N . ALA A 1 109 ? -8.731 -28.517 -2.725 1.00 9.38 77 ALA A N 1
ATOM 544 C CA . ALA A 1 109 ? -8.656 -27.348 -3.520 1.00 8.43 77 ALA A CA 1
ATOM 545 C C . ALA A 1 109 ? -7.614 -26.381 -3.054 1.00 9.07 77 ALA A C 1
ATOM 546 O O . ALA A 1 109 ? -7.163 -26.316 -1.880 1.00 9.65 77 ALA A O 1
ATOM 548 N N . HIS A 1 110 ? -7.062 -25.543 -3.938 1.00 8.86 78 HIS A N 1
ATOM 549 C CA . HIS A 1 110 ? -6.047 -24.592 -3.668 1.00 9.60 78 HIS A CA 1
ATOM 550 C C . HIS A 1 110 ? -6.631 -23.244 -3.282 1.00 10.53 78 HIS A C 1
ATOM 551 O O . HIS A 1 110 ? -7.287 -22.627 -4.137 1.00 10.08 78 HIS A O 1
ATOM 558 N N . TYR A 1 111 ? -6.389 -22.803 -2.088 1.00 9.57 79 TYR A N 1
ATOM 559 C CA . TYR A 1 111 ? -6.889 -21.488 -1.562 1.00 10.85 79 TYR A CA 1
ATOM 560 C C . TYR A 1 111 ? -5.770 -20.590 -1.361 1.00 11.82 79 TYR A C 1
ATOM 561 O O . TYR A 1 111 ? -4.746 -20.887 -0.757 1.00 12.57 79 TYR A O 1
ATOM 570 N N . PRO A 1 112 ? -5.981 -19.294 -1.664 1.00 13.40 80 PRO A N 1
ATOM 571 C CA . PRO A 1 112 ? -5.071 -18.251 -1.255 1.00 16.60 80 PRO A CA 1
ATOM 572 C C . PRO A 1 112 ? -5.087 -18.083 0.237 1.00 16.36 80 PRO A C 1
ATOM 573 O O . PRO A 1 112 ? -6.019 -18.505 0.910 1.00 15.49 80 PRO A O 1
ATOM 577 N N . GLU A 1 113 ? -4.057 -17.468 0.756 1.00 17.58 81 GLU A N 1
ATOM 578 C CA . GLU A 1 113 ? -3.969 -17.248 2.216 1.00 20.14 81 GLU A CA 1
ATOM 579 C C . GLU A 1 113 ? -5.086 -16.372 2.767 1.00 20.54 81 GLU A C 1
ATOM 580 O O . GLU A 1 113 ? -5.451 -16.601 3.844 1.00 24.11 81 GLU A O 1
ATOM 586 N N . ASP A 1 114 ? -5.604 -15.512 1.970 1.00 19.22 82 ASP A N 1
ATOM 587 C CA . ASP A 1 114 ? -6.562 -14.560 2.502 1.00 22.46 82 ASP A CA 1
ATOM 588 C C . ASP A 1 114 ? -8.008 -14.961 2.315 1.00 20.79 82 ASP A C 1
ATOM 589 O O . ASP A 1 114 ? -8.906 -14.155 2.533 1.00 19.47 82 ASP A O 1
ATOM 594 N N . ILE A 1 115 ? -8.330 -16.210 1.921 1.00 14.39 83 ILE A N 1
ATOM 595 C CA . ILE A 1 115 ? -9.664 -16.727 1.946 1.00 12.80 83 ILE A CA 1
ATOM 596 C C . ILE A 1 115 ? -9.614 -17.984 2.841 1.00 14.08 83 ILE A C 1
ATOM 597 O O . ILE A 1 115 ? -8.773 -18.875 2.606 1.00 12.81 83 ILE A O 1
ATOM 602 N N . THR A 1 116 ? -10.523 -18.117 3.794 1.00 13.52 84 THR A N 1
ATOM 603 C CA . THR A 1 116 ? -10.604 -19.274 4.669 1.00 14.20 84 THR A CA 1
ATOM 604 C C . THR A 1 116 ? -10.904 -20.480 3.799 1.00 11.75 84 THR A C 1
ATOM 605 O O . THR A 1 116 ? -11.780 -20.505 3.009 1.00 12.81 84 THR A O 1
ATOM 609 N N . HIS A 1 117 ? -10.072 -21.543 4.063 1.00 11.07 85 HIS A N 1
ATOM 610 C CA . HIS A 1 117 ? -10.258 -22.803 3.393 1.00 9.82 85 HIS A CA 1
ATOM 611 C C . HIS A 1 117 ? -11.185 -23.645 4.245 1.00 10.78 85 HIS A C 1
ATOM 612 O O . HIS A 1 117 ? -10.713 -24.390 5.125 1.00 10.63 85 HIS A O 1
ATOM 619 N N . PHE A 1 118 ? -12.505 -23.478 4.114 1.00 10.13 86 PHE A N 1
ATOM 620 C CA . PHE A 1 118 ? -13.414 -24.062 5.071 1.00 10.53 86 PHE A CA 1
ATOM 621 C C . PHE A 1 118 ? -13.255 -25.543 5.230 1.00 11.39 86 PHE A C 1
ATOM 622 O O . PHE A 1 118 ? -13.327 -26.129 6.280 1.00 10.98 86 PHE A O 1
ATOM 630 N N . PHE A 1 119 ? -13.049 -26.212 4.077 1.00 9.97 87 PHE A N 1
ATOM 631 C CA . PHE A 1 119 ? -12.963 -27.627 4.004 1.00 10.34 87 PHE A CA 1
ATOM 632 C C . PHE A 1 119 ? -11.758 -28.086 4.789 1.00 10.75 87 PHE A C 1
ATOM 633 O O . PHE A 1 119 ? -11.945 -29.090 5.567 1.00 11.76 87 PHE A O 1
ATOM 641 N N . GLN A 1 120 ? -10.627 -27.511 4.710 1.00 10.09 88 GLN A N 1
ATOM 642 C CA . GLN A 1 120 ? -9.441 -27.875 5.477 1.00 10.88 88 GLN A CA 1
ATOM 643 C C . GLN A 1 120 ? -9.645 -27.485 6.950 1.00 12.64 88 GLN A C 1
ATOM 644 O O . GLN A 1 120 ? -9.245 -28.241 7.839 1.00 12.42 88 GLN A O 1
ATOM 650 N N . GLU A 1 121 ? -10.282 -26.347 7.168 1.00 11.02 89 GLU A N 1
ATOM 651 C CA . GLU A 1 121 ? -10.423 -25.898 8.568 1.00 11.18 89 GLU A CA 1
ATOM 652 C C . GLU A 1 121 ? -11.357 -26.793 9.283 1.00 11.57 89 GLU A C 1
ATOM 653 O O . GLU A 1 121 ? -11.318 -26.710 10.614 1.00 13.25 89 GLU A O 1
ATOM 659 N N . CYS A 1 122 ? -12.235 -27.576 8.710 1.00 10.94 90 CYS A N 1
ATOM 660 C CA . CYS A 1 122 ? -13.033 -28.584 9.354 1.00 10.69 90 CYS A CA 1
ATOM 661 C C . CYS A 1 122 ? -12.211 -29.706 10.024 1.00 11.80 90 CYS A C 1
ATOM 662 O O . CYS A 1 122 ? -12.805 -30.496 10.780 1.00 13.37 90 CYS A O 1
ATOM 665 N N . PHE A 1 123 ? -10.941 -29.861 9.706 1.00 11.66 91 PHE A N 1
ATOM 666 C CA . PHE A 1 123 ? -10.089 -30.904 10.329 1.00 14.07 91 PHE A CA 1
ATOM 667 C C . PHE A 1 123 ? -9.284 -30.249 11.429 1.00 12.34 91 PHE A C 1
ATOM 668 O O . PHE A 1 123 ? -8.677 -29.209 11.317 1.00 14.13 91 PHE A O 1
ATOM 676 N N . PRO A 1 124 ? -9.243 -30.988 12.576 1.00 16.21 92 PRO A N 1
ATOM 677 C CA . PRO A 1 124 ? -9.860 -32.190 12.828 1.00 17.30 92 PRO A CA 1
ATOM 678 C C . PRO A 1 124 ? -11.305 -32.057 13.154 1.00 17.17 92 PRO A C 1
ATOM 679 O O . PRO A 1 124 ? -11.761 -30.996 13.661 1.00 18.59 92 PRO A O 1
ATOM 683 N N . GLY A 1 125 ? -12.020 -33.080 12.809 1.00 16.26 93 GLY A N 1
ATOM 684 C CA . GLY A 1 125 ? -13.437 -33.207 12.998 1.00 13.86 93 GLY A CA 1
ATOM 685 C C . GLY A 1 125 ? -14.269 -33.667 11.824 1.00 13.80 93 GLY A C 1
ATOM 686 O O . GLY A 1 125 ? -15.202 -34.398 11.875 1.00 16.51 93 GLY A O 1
ATOM 687 N N . SER A 1 126 ? -13.757 -33.100 10.681 1.00 13.08 94 SER A N 1
ATOM 688 C CA . SER A 1 126 ? -14.335 -33.455 9.374 1.00 12.77 94 SER A CA 1
ATOM 689 C C . SER A 1 126 ? -15.638 -32.748 9.073 1.00 14.17 94 SER A C 1
ATOM 690 O O . SER A 1 126 ? -16.101 -31.872 9.837 1.00 12.63 94 SER A O 1
ATOM 693 N N . TYR A 1 127 ? -16.222 -33.034 7.942 1.00 12.76 95 TYR A N 1
ATOM 694 C CA . TYR A 1 127 ? -17.461 -32.483 7.461 1.00 10.35 95 TYR A CA 1
ATOM 695 C C . TYR A 1 127 ? -18.202 -33.473 6.634 1.00 11.92 95 TYR A C 1
ATOM 696 O O . TYR A 1 127 ? -17.644 -34.479 6.171 1.00 12.83 95 TYR A O 1
ATOM 705 N N . THR A 1 128 ? -19.485 -33.241 6.395 1.00 10.58 96 THR A N 1
ATOM 706 C CA . THR A 1 128 ? -20.233 -33.967 5.453 1.00 10.93 96 THR A CA 1
ATOM 707 C C . THR A 1 128 ? -20.572 -33.087 4.215 1.00 11.92 96 THR A C 1
ATOM 708 O O . THR A 1 128 ? -20.643 -31.882 4.368 1.00 12.08 96 THR A O 1
ATOM 712 N N . LEU A 1 129 ? -20.723 -33.721 3.093 1.00 10.59 97 LEU A N 1
ATOM 713 C CA A LEU A 1 129 ? -21.164 -33.051 1.849 0.70 11.59 97 LEU A CA 1
ATOM 714 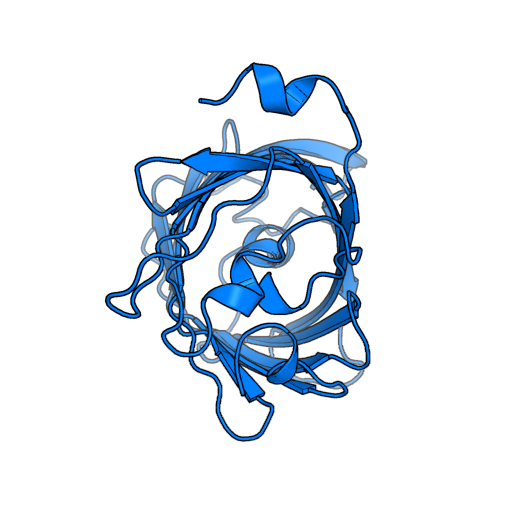C CA B LEU A 1 129 ? -21.159 -32.998 1.908 0.30 10.55 97 LEU A CA 1
ATOM 715 C C . LEU A 1 129 ? -22.359 -33.683 1.387 1.00 10.82 97 LEU A C 1
ATOM 716 O O . LEU A 1 129 ? -22.460 -34.939 1.208 1.00 11.39 97 LEU A O 1
ATOM 725 N N . ASP A 1 130 ? -23.460 -32.906 1.120 1.00 9.31 98 ASP A N 1
ATOM 726 C CA . ASP A 1 130 ? -24.664 -33.360 0.548 1.00 10.28 98 ASP A CA 1
ATOM 727 C C . ASP A 1 130 ? -24.956 -32.614 -0.756 1.00 10.04 98 ASP A C 1
ATOM 728 O O . ASP A 1 130 ? -25.007 -31.406 -0.704 1.00 13.06 98 ASP A O 1
ATOM 733 N N . ARG A 1 131 ? -25.089 -33.355 -1.804 1.00 9.73 99 ARG A N 1
ATOM 734 C CA . ARG A 1 131 ? -25.250 -32.826 -3.185 1.00 9.83 99 ARG A CA 1
ATOM 735 C C . ARG A 1 131 ? -26.517 -33.167 -3.759 1.00 9.86 99 ARG A C 1
ATOM 736 O O . ARG A 1 131 ? -26.998 -34.317 -3.619 1.00 11.23 99 ARG A O 1
ATOM 744 N N . THR A 1 132 ? -27.111 -32.270 -4.598 1.00 9.50 100 THR A N 1
ATOM 745 C CA . THR A 1 132 ? -28.153 -32.576 -5.502 1.00 10.31 100 THR A CA 1
ATOM 746 C C . THR A 1 132 ? -27.642 -32.144 -6.894 1.00 9.55 100 THR A C 1
ATOM 747 O O . THR A 1 132 ? -27.103 -31.023 -7.049 1.00 12.22 100 THR A O 1
ATOM 751 N N . LEU A 1 133 ? -27.769 -33.031 -7.851 1.00 9.62 101 LEU A N 1
ATOM 752 C CA . LEU A 1 133 ? -27.395 -32.786 -9.239 1.00 9.89 101 LEU A CA 1
ATOM 753 C C . LEU A 1 133 ? -28.555 -33.057 -10.071 1.00 10.67 101 LEU A C 1
ATOM 754 O O . LEU A 1 133 ? -28.910 -34.242 -10.330 1.00 10.82 101 LEU A O 1
ATOM 759 N N . ARG A 1 134 ? -29.160 -32.009 -10.625 1.00 10.59 102 ARG A N 1
ATOM 760 C CA . ARG A 1 134 ? -30.321 -32.106 -11.506 1.00 11.01 102 ARG A CA 1
ATOM 761 C C . ARG A 1 134 ? -29.856 -32.068 -12.958 1.00 11.16 102 ARG A C 1
ATOM 762 O O . ARG A 1 134 ? -29.423 -31.020 -13.411 1.00 12.39 102 ARG A O 1
ATOM 770 N N . MET A 1 135 ? -29.931 -33.161 -13.660 1.00 11.11 103 MET A N 1
ATOM 771 C CA . MET A 1 135 ? -29.601 -33.243 -15.074 1.00 12.07 103 MET A CA 1
ATOM 772 C C . MET A 1 135 ? -30.873 -32.842 -15.760 1.00 12.29 103 MET A C 1
ATOM 773 O O . MET A 1 135 ? -31.817 -33.627 -15.864 1.00 12.74 103 MET A O 1
ATOM 778 N N . GLU A 1 136 ? -30.945 -31.614 -16.225 1.00 12.14 104 GLU A N 1
ATOM 779 C CA A GLU A 1 136 ? -32.249 -31.107 -16.668 0.70 11.81 104 GLU A CA 1
ATOM 780 C CA B GLU A 1 136 ? -32.249 -31.091 -16.605 0.30 11.57 104 GLU A CA 1
ATOM 781 C C . GLU A 1 136 ? -32.818 -31.871 -17.795 1.00 12.33 104 GLU A C 1
ATOM 782 O O . GLU A 1 136 ? -32.127 -32.234 -18.770 1.00 13.44 104 GLU A O 1
ATOM 793 N N . GLY A 1 137 ? -34.086 -32.225 -17.683 1.00 14.03 105 GLY A N 1
ATOM 794 C CA . GLY A 1 137 ? -34.707 -33.015 -18.653 1.00 15.63 105 GLY A CA 1
ATOM 795 C C . GLY A 1 137 ? -34.366 -34.456 -18.635 1.00 17.81 105 GLY A C 1
ATOM 796 O O . GLY A 1 137 ? -34.720 -35.228 -19.586 1.00 19.94 105 GLY A O 1
ATOM 797 N N A ASP A 1 138 ? -33.521 -34.912 -17.673 0.70 14.36 106 ASP A N 1
ATOM 798 N N B ASP A 1 138 ? -33.926 -34.827 -17.454 0.30 15.61 106 ASP A N 1
ATOM 799 C CA A ASP A 1 138 ? -32.857 -36.305 -17.620 0.70 14.64 106 ASP A CA 1
ATOM 800 C CA B ASP A 1 138 ? -33.643 -36.152 -17.281 0.30 13.99 106 ASP A CA 1
ATOM 801 C C A ASP A 1 138 ? -33.213 -37.019 -16.258 0.70 16.21 106 ASP A C 1
ATOM 802 C C B ASP A 1 138 ? -33.705 -36.194 -15.784 0.30 15.30 106 ASP A C 1
ATOM 803 O O A ASP A 1 138 ? -33.905 -37.961 -16.248 0.70 18.61 106 ASP A O 1
ATOM 804 O O B ASP A 1 138 ? -34.563 -35.630 -15.109 0.30 12.33 106 ASP A O 1
ATOM 813 N N . GLY A 1 139 ? -32.697 -36.658 -15.178 1.00 18.47 107 GLY A N 1
ATOM 814 C CA . GLY A 1 139 ? -32.985 -37.173 -13.872 1.00 16.14 107 GLY A CA 1
ATOM 815 C C . GLY A 1 139 ? -32.285 -36.312 -12.883 1.00 13.57 107 GLY A C 1
ATOM 816 O O . GLY A 1 139 ? -31.430 -35.487 -13.193 1.00 14.32 107 GLY A O 1
ATOM 817 N N . THR A 1 140 ? -32.507 -36.601 -11.585 1.00 13.98 108 THR A N 1
ATOM 818 C CA . THR A 1 140 ? -31.814 -35.958 -10.507 1.00 12.83 108 THR A CA 1
ATOM 819 C C . THR A 1 140 ? -31.130 -36.992 -9.648 1.00 14.65 108 THR A C 1
ATOM 820 O O . THR A 1 140 ? -31.755 -38.023 -9.319 1.00 16.92 108 THR A O 1
ATOM 824 N N . LEU A 1 141 ? -29.923 -36.755 -9.260 1.00 11.59 109 LEU A N 1
ATOM 825 C CA . LEU A 1 141 ? -29.232 -37.608 -8.292 1.00 12.51 109 LEU A CA 1
ATOM 826 C C . LEU A 1 141 ? -28.798 -36.814 -7.122 1.00 13.01 109 LEU A C 1
ATOM 827 O O . LEU A 1 141 ? -28.648 -35.601 -7.139 1.00 13.06 109 LEU A O 1
ATOM 832 N N . THR A 1 142 ? -28.605 -37.556 -6.004 1.00 10.37 110 THR A N 1
ATOM 833 C CA . THR A 1 142 ? -28.086 -37.039 -4.771 1.00 11.09 110 THR A CA 1
ATOM 834 C C . THR A 1 142 ? -26.891 -37.800 -4.313 1.00 12.00 110 THR A C 1
ATOM 835 O O . THR A 1 142 ? -26.860 -39.005 -4.635 1.00 13.27 110 THR A O 1
ATOM 839 N N . THR A 1 143 ? -26.003 -37.179 -3.641 1.00 10.25 111 THR A N 1
ATOM 840 C CA . THR A 1 143 ? -24.929 -37.874 -2.992 1.00 11.46 111 THR A CA 1
ATOM 841 C C . THR A 1 143 ? -24.726 -37.352 -1.664 1.00 12.21 111 THR A C 1
ATOM 842 O O . THR A 1 143 ? -25.014 -36.183 -1.242 1.00 11.89 111 THR A O 1
ATOM 846 N N . HIS A 1 144 ? -24.172 -38.220 -0.731 1.00 10.89 112 HIS A N 1
ATOM 847 C CA . HIS A 1 144 ? -23.783 -37.935 0.573 1.00 10.23 112 HIS A CA 1
ATOM 848 C C . HIS A 1 144 ? -22.404 -38.411 0.859 1.00 10.52 112 HIS A C 1
ATOM 849 O O . HIS A 1 144 ? -22.147 -39.602 0.533 1.00 12.81 112 HIS A O 1
ATOM 856 N N . HIS A 1 145 ? -21.563 -37.604 1.341 1.00 9.73 113 HIS A N 1
ATOM 857 C CA . HIS A 1 145 ? -20.148 -37.893 1.576 1.00 9.43 113 HIS A CA 1
ATOM 858 C C . HIS A 1 145 ? -19.745 -37.702 2.963 1.00 11.34 113 HIS A C 1
ATOM 859 O O . HIS A 1 145 ? -20.012 -36.645 3.607 1.00 11.60 113 HIS A O 1
ATOM 866 N N . GLU A 1 146 ? -19.006 -38.699 3.538 1.00 11.63 114 GLU A N 1
ATOM 867 C CA . GLU A 1 146 ? -18.305 -38.573 4.817 1.00 10.99 114 GLU A CA 1
ATOM 868 C C . GLU A 1 146 ? -16.797 -38.736 4.596 1.00 11.81 114 GLU A C 1
ATOM 869 O O . GLU A 1 146 ? -16.478 -39.530 3.692 1.00 13.53 114 GLU A O 1
ATOM 875 N N . TYR A 1 147 ? -15.978 -38.065 5.300 1.00 11.40 115 TYR A N 1
ATOM 876 C CA . TYR A 1 147 ? -14.564 -38.020 5.098 1.00 10.93 115 TYR A CA 1
ATOM 877 C C . TYR A 1 147 ? -13.811 -38.370 6.324 1.00 13.05 115 TYR A C 1
ATOM 878 O O . TYR A 1 147 ? -14.220 -37.893 7.442 1.00 13.41 115 TYR A O 1
ATOM 887 N N . SER A 1 148 ? -12.662 -39.060 6.236 1.00 12.49 116 SER A N 1
ATOM 888 C CA A SER A 1 148 ? -11.740 -39.156 7.353 0.70 13.38 116 SER A CA 1
ATOM 889 C CA B SER A 1 148 ? -11.776 -39.265 7.368 0.30 13.27 116 SER A CA 1
ATOM 890 C C . SER A 1 148 ? -10.340 -39.020 6.879 1.00 13.20 116 SER A C 1
ATOM 891 O O . SER A 1 148 ? -10.021 -39.410 5.725 1.00 15.64 116 SER A O 1
ATOM 896 N N . LEU A 1 149 ? -9.498 -38.461 7.665 1.00 13.37 117 LEU A N 1
ATOM 897 C CA . LEU A 1 149 ? -8.090 -38.236 7.330 1.00 13.47 117 LEU A CA 1
ATOM 898 C C . LEU A 1 149 ? -7.229 -39.157 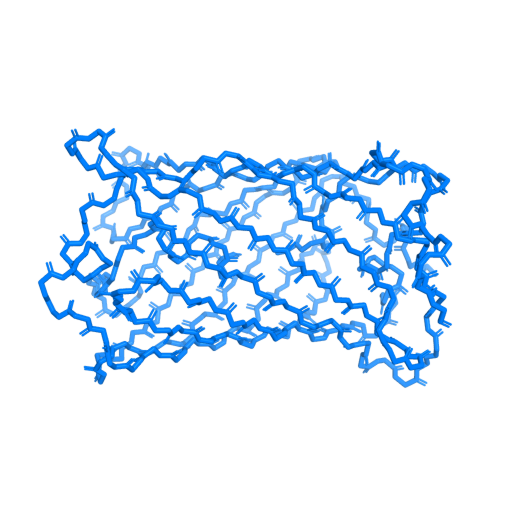8.208 1.00 19.36 117 LEU A C 1
ATOM 899 O O . LEU A 1 149 ? -7.299 -38.973 9.394 1.00 19.42 117 LEU A O 1
ATOM 904 N N . GLU A 1 150 ? -6.374 -39.922 7.611 1.00 17.30 118 GLU A N 1
ATOM 905 C CA . GLU A 1 150 ? -5.384 -40.804 8.369 1.00 20.41 118 GLU A CA 1
ATOM 906 C C . GLU A 1 150 ? -4.203 -40.966 7.473 1.00 16.92 118 GLU A C 1
ATOM 907 O O . GLU A 1 150 ? -4.294 -41.396 6.348 1.00 16.21 118 GLU A O 1
ATOM 913 N N . ASP A 1 151 ? -2.999 -40.744 8.087 1.00 20.32 119 ASP A N 1
ATOM 914 C CA . ASP A 1 151 ? -1.721 -41.049 7.372 1.00 22.14 119 ASP A CA 1
ATOM 915 C C . ASP A 1 151 ? -1.559 -40.514 5.974 1.00 15.91 119 ASP A C 1
ATOM 916 O O . ASP A 1 151 ? -1.275 -41.134 4.941 1.00 19.33 119 ASP A O 1
ATOM 921 N N . GLY A 1 152 ? -2.089 -39.197 5.981 1.00 15.85 120 GLY A N 1
ATOM 922 C CA . GLY A 1 152 ? -1.951 -38.418 4.733 1.00 15.03 120 GLY A CA 1
ATOM 923 C C . GLY A 1 152 ? -2.972 -38.837 3.658 1.00 12.49 120 GLY A C 1
ATOM 924 O O . GLY A 1 152 ? -2.865 -38.281 2.544 1.00 12.71 120 GLY A O 1
ATOM 925 N N . CYS A 1 153 ? -3.911 -39.607 3.999 1.00 12.19 121 CYS A N 1
ATOM 926 C CA . CYS A 1 153 ? -4.870 -40.152 3.087 1.00 12.69 121 CYS A CA 1
ATOM 927 C C . CYS A 1 153 ? -6.283 -39.727 3.490 1.00 14.60 121 CYS A C 1
ATOM 928 O O . CYS A 1 153 ? -6.736 -39.986 4.665 1.00 13.75 121 CYS A O 1
ATOM 931 N N . VAL A 1 154 ? -7.024 -39.022 2.600 1.00 11.31 122 VAL A N 1
ATOM 932 C CA . VAL A 1 154 ? -8.436 -38.793 2.857 1.00 11.25 122 VAL A CA 1
ATOM 933 C C . VAL A 1 154 ? -9.251 -39.865 2.266 1.00 11.45 122 VAL A C 1
ATOM 934 O O . VAL A 1 154 ? -9.254 -40.115 1.014 1.00 10.56 122 VAL A O 1
ATOM 938 N N . THR A 1 155 ? -10.058 -40.543 3.080 1.00 10.96 123 THR A N 1
ATOM 939 C CA . THR A 1 155 ? -11.012 -41.522 2.652 1.00 10.65 123 THR A CA 1
ATOM 940 C C . THR A 1 155 ? -12.386 -40.898 2.519 1.00 11.41 123 THR A C 1
ATOM 941 O O . THR A 1 155 ? -12.879 -40.289 3.544 1.00 12.61 123 THR A O 1
ATOM 945 N N . SER A 1 156 ? -13.021 -41.002 1.387 1.00 11.54 124 SER A N 1
ATOM 946 C CA . SER A 1 156 ? -14.409 -40.614 1.165 1.00 11.08 124 SER A CA 1
ATOM 947 C C . SER A 1 156 ? -15.255 -41.806 1.185 1.00 11.75 124 SER A C 1
ATOM 948 O O . SER A 1 156 ? -15.036 -42.804 0.435 1.00 11.39 124 SER A O 1
ATOM 951 N N . LYS A 1 157 ? -16.356 -41.814 2.020 1.00 10.87 125 LYS A N 1
ATOM 952 C CA A LYS A 1 157 ? -17.338 -42.808 1.979 0.70 11.50 125 LYS A CA 1
ATOM 953 C CA B LYS A 1 157 ? -17.343 -42.833 2.004 0.30 12.38 125 LYS A CA 1
ATOM 954 C C . LYS A 1 157 ? -18.631 -42.186 1.515 1.00 11.92 125 LYS A C 1
ATOM 955 O O . LYS A 1 157 ? -19.166 -41.274 2.262 1.00 12.53 125 LYS A O 1
ATOM 966 N N . THR A 1 158 ? -19.004 -42.511 0.346 1.00 11.01 126 THR A N 1
ATOM 967 C CA . THR A 1 158 ? -20.050 -41.784 -0.397 1.00 12.23 126 THR A CA 1
ATOM 968 C C . THR A 1 158 ? -21.179 -42.698 -0.744 1.00 13.38 126 THR A C 1
ATOM 969 O O . THR A 1 158 ? -21.000 -43.891 -1.123 1.00 13.12 126 THR A O 1
ATOM 973 N N . THR A 1 159 ? -22.438 -42.207 -0.722 1.00 11.22 127 THR A N 1
ATOM 974 C CA . THR A 1 159 ? -23.569 -42.828 -1.229 1.00 11.13 127 THR A CA 1
ATOM 975 C C . THR A 1 159 ? -24.186 -42.051 -2.403 1.00 12.39 127 THR A C 1
ATOM 976 O O . THR A 1 159 ? -24.047 -40.787 -2.325 1.00 15.15 127 THR A O 1
ATOM 980 N N . LEU A 1 160 ? -24.742 -42.686 -3.386 1.00 11.37 128 LEU A N 1
ATOM 981 C CA . LEU A 1 160 ? -25.354 -41.991 -4.495 1.00 11.44 128 LEU A CA 1
ATOM 982 C C . LEU A 1 160 ? -26.667 -42.647 -4.711 1.00 13.44 128 LEU A C 1
ATOM 983 O O . LEU A 1 160 ? -26.810 -43.864 -4.803 1.00 13.15 128 LEU A O 1
ATOM 988 N N . ASN A 1 161 ? -27.713 -41.825 -4.928 1.00 11.47 129 ASN A N 1
ATOM 989 C CA . ASN A 1 161 ? -29.061 -42.289 -5.211 1.00 13.51 129 ASN A CA 1
ATOM 990 C C . ASN A 1 161 ? -29.641 -41.499 -6.357 1.00 15.98 129 ASN A C 1
ATOM 991 O O . ASN A 1 161 ? -29.578 -40.274 -6.389 1.00 14.60 129 ASN A O 1
ATOM 996 N N . ALA A 1 162 ? -30.153 -42.202 -7.315 1.00 18.67 130 ALA A N 1
ATOM 997 C CA . ALA A 1 162 ? -30.595 -41.546 -8.680 1.00 21.24 130 ALA A CA 1
ATOM 998 C C . ALA A 1 162 ? -31.792 -42.341 -9.052 1.00 28.51 130 ALA A C 1
ATOM 999 O O . ALA A 1 162 ? -31.812 -43.584 -9.127 1.00 22.00 130 ALA A O 1
ATOM 1001 N N . SER A 1 163 ? -32.862 -41.644 -9.403 1.00 30.20 131 SER A N 1
ATOM 1002 C CA . SER A 1 163 ? -34.154 -42.281 -9.504 1.00 28.20 131 SER A CA 1
ATOM 1003 C C . SER A 1 163 ? -34.851 -41.468 -10.669 1.00 26.79 131 SER A C 1
ATOM 1004 O O . SER A 1 163 ? -34.491 -40.361 -10.826 1.00 30.96 131 SER A O 1
ATOM 1007 N N . GLY A 1 164 ? -35.585 -42.072 -11.604 1.00 23.86 132 GLY A N 1
ATOM 1008 C CA . GLY A 1 164 ? -36.286 -41.273 -12.607 1.00 28.04 132 GLY A CA 1
ATOM 1009 C C . GLY A 1 164 ? -35.522 -40.812 -13.764 1.00 23.56 132 GLY A C 1
ATOM 1010 O O . GLY A 1 164 ? -35.923 -39.960 -14.553 1.00 24.49 132 GLY A O 1
ATOM 1011 N N . PHE A 1 165 ? -34.349 -41.401 -14.016 1.00 17.29 133 PHE A N 1
ATOM 1012 C CA . PHE A 1 165 ? -33.598 -41.077 -15.145 1.00 17.66 133 PHE A CA 1
ATOM 1013 C C . PHE A 1 165 ? -34.119 -41.602 -16.371 1.00 22.32 133 PHE A C 1
ATOM 1014 O O . PHE A 1 165 ? -34.640 -42.732 -16.505 1.00 20.55 133 PHE A O 1
ATOM 1022 N N . ASP A 1 166 ? -34.038 -40.803 -17.380 1.00 22.85 134 ASP A N 1
ATOM 1023 C CA . ASP A 1 166 ? -34.459 -41.218 -18.694 1.00 24.31 134 ASP A CA 1
ATOM 1024 C C . ASP A 1 166 ? -33.663 -42.290 -19.180 1.00 24.16 134 ASP A C 1
ATOM 1025 O O . ASP A 1 166 ? -32.381 -42.306 -19.471 1.00 22.56 134 ASP A O 1
ATOM 1030 N N . PRO A 1 167 ? -34.275 -43.438 -19.460 1.00 25.36 135 PRO A N 1
ATOM 1031 C CA . PRO A 1 167 ? -33.445 -44.488 -19.912 1.00 22.75 135 PRO A CA 1
ATOM 1032 C C . PRO A 1 167 ? -32.807 -44.365 -21.255 1.00 26.88 135 PRO A C 1
ATOM 1033 O O . PRO A 1 167 ? -31.880 -45.047 -21.615 1.00 26.02 135 PRO A O 1
ATOM 1037 N N . LYS A 1 168 ? -33.267 -43.401 -22.056 1.00 22.76 136 LYS A N 1
ATOM 1038 C CA . LYS A 1 168 ? -32.616 -43.046 -23.281 1.00 24.59 136 LYS A CA 1
ATOM 1039 C C . LYS A 1 168 ? -31.765 -41.755 -23.184 1.00 24.68 136 LYS A C 1
ATOM 1040 O O . LYS A 1 168 ? -31.279 -41.346 -24.204 1.00 24.11 136 LYS A O 1
ATOM 1046 N N . GLY A 1 169 ? -31.624 -41.214 -22.012 1.00 21.79 137 GLY A N 1
ATOM 1047 C CA . GLY A 1 169 ? -30.843 -39.996 -21.859 1.00 19.95 137 GLY A CA 1
ATOM 1048 C C . GLY A 1 169 ? -29.397 -40.322 -21.870 1.00 18.07 137 GLY A C 1
ATOM 1049 O O . GLY A 1 169 ? -28.967 -41.474 -21.765 1.00 17.93 137 GLY A O 1
ATOM 1050 N N . ALA A 1 170 ? -28.613 -39.209 -21.863 1.00 18.84 138 ALA A N 1
ATOM 1051 C CA . ALA A 1 170 ? -27.215 -39.365 -22.071 1.00 17.93 138 ALA A CA 1
ATOM 1052 C C . ALA A 1 170 ? -26.536 -39.970 -20.776 1.00 14.05 138 ALA A C 1
ATOM 1053 O O . ALA A 1 170 ? -25.488 -40.590 -20.882 1.00 15.62 138 ALA A O 1
ATOM 1055 N N . THR A 1 171 ? -27.111 -39.765 -19.639 1.00 13.62 139 THR A N 1
ATOM 1056 C CA . THR A 1 171 ? -26.534 -40.268 -18.426 1.00 13.07 139 THR A CA 1
ATOM 1057 C C . THR A 1 171 ? -26.561 -41.819 -18.509 1.00 15.79 139 THR A C 1
ATOM 1058 O O . THR A 1 171 ? -25.552 -42.492 -18.209 1.00 14.71 139 THR A O 1
ATOM 1062 N N . MET A 1 172 ? -27.735 -42.359 -18.823 1.00 15.43 140 MET A N 1
ATOM 1063 C CA A MET A 1 172 ? -27.848 -43.842 -18.876 0.50 14.95 140 MET A CA 1
ATOM 1064 C CA B MET A 1 172 ? -27.795 -43.841 -18.847 0.50 16.63 140 MET A CA 1
ATOM 1065 C C . MET A 1 172 ? -27.239 -44.487 -20.058 1.00 16.80 140 MET A C 1
ATOM 1066 O O . MET A 1 172 ? -26.796 -45.624 -19.941 1.00 18.93 140 MET A O 1
ATOM 1075 N N . THR A 1 173 ? -27.202 -43.842 -21.233 1.00 16.23 141 THR A N 1
ATOM 1076 C CA . THR A 1 173 ? -26.616 -44.334 -22.424 1.00 16.99 141 THR A CA 1
ATOM 1077 C C . THR A 1 173 ? -25.141 -44.073 -22.506 1.00 17.53 141 THR A C 1
ATOM 1078 O O . THR A 1 173 ? -24.536 -44.506 -23.463 1.00 20.09 141 THR A O 1
ATOM 1082 N N . LYS A 1 174 ? -24.581 -43.324 -21.551 1.00 15.77 142 LYS A N 1
ATOM 1083 C CA . LYS A 1 174 ? -23.152 -43.062 -21.547 1.00 15.34 142 LYS A CA 1
ATOM 1084 C C . LYS A 1 174 ? -22.727 -42.322 -22.778 1.00 15.07 142 LYS A C 1
ATOM 1085 O O . LYS A 1 174 ? -21.750 -42.698 -23.430 1.00 16.44 142 LYS A O 1
ATOM 1091 N N . SER A 1 175 ? -23.447 -41.296 -23.107 1.00 14.96 143 SER A N 1
ATOM 1092 C CA . SER A 1 175 ? -23.221 -40.495 -24.310 1.00 14.64 143 SER A CA 1
ATOM 1093 C C . SER A 1 175 ? -22.511 -39.217 -24.075 1.00 13.56 143 SER A C 1
ATOM 1094 O O . SER A 1 175 ? -22.436 -38.438 -24.989 1.00 14.32 143 SER A O 1
ATOM 1097 N N . PHE A 1 176 ? -21.982 -38.965 -22.878 1.00 12.02 144 PHE A N 1
ATOM 1098 C CA . PHE A 1 176 ? -21.207 -37.776 -22.614 1.00 10.76 144 PHE A CA 1
ATOM 1099 C C . PHE A 1 176 ? -19.743 -38.042 -22.810 1.00 12.07 144 PHE A C 1
ATOM 1100 O O . PHE A 1 176 ? -19.220 -39.100 -22.472 1.00 13.46 144 PHE A O 1
ATOM 1108 N N . VAL A 1 177 ? -19.037 -37.040 -23.321 1.00 11.61 145 VAL A N 1
ATOM 1109 C CA . VAL A 1 177 ? -17.599 -37.040 -23.552 1.00 12.46 145 VAL A CA 1
ATOM 1110 C C . VAL A 1 177 ? -16.899 -36.414 -22.395 1.00 11.30 145 VAL A C 1
ATOM 1111 O O . VAL A 1 177 ? -15.827 -36.899 -21.968 1.00 12.66 145 VAL A O 1
ATOM 1115 N N . LYS A 1 178 ? -17.360 -35.279 -21.821 1.00 9.76 146 LYS A N 1
ATOM 1116 C CA . LYS A 1 178 ? -16.693 -34.556 -20.793 1.00 9.35 146 LYS A CA 1
ATOM 1117 C C . LYS A 1 178 ? -17.643 -33.515 -20.225 1.00 10.46 146 LYS A C 1
ATOM 1118 O O . LYS A 1 178 ? -18.745 -33.348 -20.810 1.00 11.24 146 LYS A O 1
ATOM 1124 N N . GLN A 1 179 ? -17.234 -32.903 -19.150 1.00 9.88 147 GLN A N 1
ATOM 1125 C CA . GLN A 1 179 ? -17.963 -31.729 -18.666 1.00 10.15 147 GLN A CA 1
ATOM 1126 C C . GLN A 1 179 ? -17.002 -30.569 -18.706 1.00 10.31 147 GLN A C 1
ATOM 1127 O O . GLN A 1 179 ? -15.792 -30.660 -18.456 1.00 11.10 147 GLN A O 1
ATOM 1133 N N . LEU A 1 180 ? -17.583 -29.362 -19.009 1.00 10.25 148 LEU A N 1
ATOM 1134 C CA . LEU A 1 180 ? -16.713 -28.182 -19.209 1.00 9.93 148 LEU A CA 1
ATOM 1135 C C . LEU A 1 180 ? -16.293 -27.576 -17.903 1.00 9.74 148 LEU A C 1
ATOM 1136 O O . LEU A 1 180 ? -17.111 -27.642 -16.919 1.00 10.54 148 LEU A O 1
ATOM 1141 N N . PRO A 1 181 ? -15.207 -26.897 -17.766 1.00 9.59 149 PRO A N 1
ATOM 1142 C CA . PRO A 1 181 ? -14.824 -26.255 -16.557 1.00 10.47 149 PRO A CA 1
ATOM 1143 C C . PRO A 1 181 ? -15.892 -25.203 -16.115 1.00 10.77 149 PRO A C 1
ATOM 1144 O O . PRO A 1 181 ? -16.542 -24.634 -17.028 1.00 11.24 149 PRO A O 1
ATOM 1148 N N . ASN A 1 182 ? -16.008 -25.006 -14.813 1.00 10.12 150 ASN A N 1
ATOM 1149 C CA . ASN A 1 182 ? -17.037 -24.075 -14.352 1.00 10.96 150 ASN A CA 1
ATOM 1150 C C . ASN A 1 182 ? -16.586 -23.386 -13.097 1.00 11.04 150 ASN A C 1
ATOM 1151 O O . ASN A 1 182 ? -15.416 -23.558 -12.682 1.00 10.90 150 ASN A O 1
ATOM 1156 N N . GLU A 1 183 ? -17.351 -22.413 -12.634 1.00 10.12 151 GLU A N 1
ATOM 1157 C CA . GLU A 1 183 ? -17.074 -21.634 -11.467 1.00 11.40 151 GLU A CA 1
ATOM 1158 C C . GLU A 1 183 ? -18.110 -21.998 -10.407 1.00 11.94 151 GLU A C 1
ATOM 1159 O O . GLU A 1 183 ? -19.303 -21.840 -10.667 1.00 15.38 151 GLU A O 1
ATOM 1165 N N . VAL A 1 184 ? -17.673 -22.471 -9.285 1.00 9.20 152 VAL A N 1
ATOM 1166 C CA . VAL A 1 184 ? -18.641 -22.897 -8.238 1.00 9.02 152 VAL 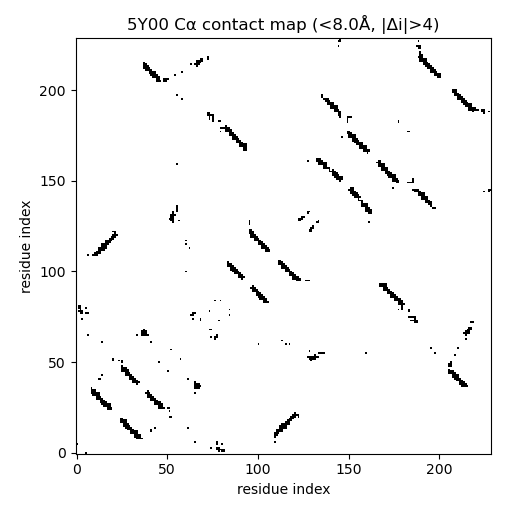A CA 1
ATOM 1167 C C . VAL A 1 184 ? -18.682 -21.748 -7.224 1.00 9.60 152 VAL A C 1
ATOM 1168 O O . VAL A 1 184 ? -17.672 -21.210 -6.738 1.00 10.37 152 VAL A O 1
ATOM 1172 N N . LYS A 1 185 ? -19.949 -21.304 -6.940 1.00 9.22 153 LYS A N 1
ATOM 1173 C CA . LYS A 1 185 ? -20.161 -20.178 -6.015 1.00 10.24 153 LYS A CA 1
ATOM 1174 C C . LYS A 1 185 ? -20.227 -20.718 -4.545 1.00 8.68 153 LYS A C 1
ATOM 1175 O O . LYS A 1 185 ? -21.072 -21.644 -4.400 1.00 11.51 153 LYS A O 1
ATOM 1181 N N . ILE A 1 186 ? -19.448 -20.211 -3.694 1.00 8.48 154 ILE A N 1
ATOM 1182 C CA . ILE A 1 186 ? -19.386 -20.688 -2.320 1.00 8.22 154 ILE A CA 1
ATOM 1183 C C . ILE A 1 186 ? -19.848 -19.534 -1.384 1.00 10.12 154 ILE A C 1
ATOM 1184 O O . ILE A 1 186 ? -19.266 -18.467 -1.412 1.00 11.50 154 ILE A O 1
ATOM 1189 N N . THR A 1 187 ? -20.885 -19.843 -0.577 1.00 10.41 155 THR A N 1
ATOM 1190 C CA . THR A 1 187 ? -21.360 -18.847 0.366 1.00 10.02 155 THR A CA 1
ATOM 1191 C C . THR A 1 187 ? -21.600 -19.459 1.718 1.00 10.79 155 THR A C 1
ATOM 1192 O O . THR A 1 187 ? -21.807 -20.621 1.874 1.00 11.26 155 THR A O 1
ATOM 1196 N N . PRO A 1 188 ? -21.607 -18.586 2.731 1.00 10.67 156 PRO A N 1
ATOM 1197 C CA . PRO A 1 188 ? -21.966 -19.075 4.068 1.00 10.95 156 PRO A CA 1
ATOM 1198 C C . PRO A 1 188 ? -23.343 -19.496 4.127 1.00 11.56 156 PRO A C 1
ATOM 1199 O O . PRO A 1 188 ? -24.233 -18.904 3.492 1.00 13.18 156 PRO A O 1
ATOM 1203 N N . HIS A 1 189 ? -23.671 -20.516 4.913 1.00 10.80 157 HIS A N 1
ATOM 1204 C CA . HIS A 1 189 ? -24.958 -21.100 4.959 1.00 11.08 157 HIS A CA 1
ATOM 1205 C C . HIS A 1 189 ? -25.275 -21.550 6.362 1.00 12.37 157 HIS A C 1
ATOM 1206 O O . HIS A 1 189 ? -24.680 -22.451 6.939 1.00 13.09 157 HIS A O 1
ATOM 1213 N N . GLY A 1 190 ? -26.279 -20.857 6.971 1.00 12.49 158 GLY A N 1
ATOM 1214 C CA . GLY A 1 190 ? -26.673 -21.237 8.357 1.00 12.99 158 GLY A CA 1
ATOM 1215 C C . GLY A 1 190 ? -25.624 -20.794 9.277 1.00 12.73 158 GLY A C 1
ATOM 1216 O O . GLY A 1 190 ? -24.579 -20.137 9.014 1.00 12.81 158 GLY A O 1
ATOM 1217 N N . PRO A 1 191 ? -25.690 -21.186 10.579 1.00 14.26 159 PRO A N 1
ATOM 1218 C CA . PRO A 1 191 ? -24.720 -20.753 11.531 1.00 15.23 159 PRO A CA 1
ATOM 1219 C C . PRO A 1 191 ? -23.299 -21.348 11.407 1.00 12.35 159 PRO A C 1
ATOM 1220 O O . PRO A 1 191 ? -22.345 -20.711 11.826 1.00 16.56 159 PRO A O 1
ATOM 1224 N N . ASN A 1 192 ? -23.298 -22.535 10.745 1.00 14.67 160 ASN A N 1
ATOM 1225 C CA . ASN A 1 192 ? -22.010 -23.160 10.751 1.00 13.07 160 ASN A CA 1
ATOM 1226 C C . ASN A 1 192 ? -21.636 -23.873 9.424 1.00 14.66 160 ASN A C 1
ATOM 1227 O O . ASN A 1 192 ? -20.713 -24.657 9.443 1.00 15.08 160 ASN A O 1
ATOM 1232 N N . GLY A 1 193 ? -22.368 -23.656 8.336 1.00 11.63 161 GLY A N 1
ATOM 1233 C CA . GLY A 1 193 ? -22.085 -24.375 7.087 1.00 11.00 161 GLY A CA 1
ATOM 1234 C C . GLY A 1 193 ? -21.699 -23.396 5.963 1.00 10.33 161 GLY A C 1
ATOM 1235 O O . GLY A 1 193 ? -21.569 -22.208 6.096 1.00 11.34 161 GLY A O 1
ATOM 1236 N N . ILE A 1 194 ? -21.480 -24.082 4.834 1.00 10.56 162 ILE A N 1
ATOM 1237 C CA . ILE A 1 194 ? -21.320 -23.376 3.548 1.00 9.81 162 ILE A CA 1
ATOM 1238 C C . ILE A 1 194 ? -22.106 -24.101 2.526 1.00 9.56 162 ILE A C 1
ATOM 1239 O O . ILE A 1 194 ? -22.535 -25.276 2.625 1.00 9.51 162 ILE A O 1
ATOM 1244 N N . ARG A 1 195 ? -22.478 -23.400 1.422 1.00 8.79 163 ARG A N 1
ATOM 1245 C CA . ARG A 1 195 ? -23.198 -23.886 0.302 1.00 8.10 163 ARG A CA 1
ATOM 1246 C C . ARG A 1 195 ? -22.401 -23.627 -0.988 1.00 7.96 163 ARG A C 1
ATOM 1247 O O . ARG A 1 195 ? -21.730 -22.617 -1.140 1.00 9.99 163 ARG A O 1
ATOM 1255 N N . LEU A 1 196 ? -22.434 -24.625 -1.841 1.00 9.43 164 LEU A N 1
ATOM 1256 C CA . LEU A 1 196 ? -21.746 -24.558 -3.150 1.00 9.52 164 LEU A CA 1
ATOM 1257 C C . LEU A 1 196 ? -22.749 -24.708 -4.177 1.00 9.36 164 LEU A C 1
ATOM 1258 O O . LEU A 1 196 ? -23.643 -25.632 -4.200 1.00 10.40 164 LEU A O 1
ATOM 1263 N N . THR A 1 197 ? -22.771 -23.825 -5.253 1.00 8.50 165 THR A N 1
ATOM 1264 C CA . THR A 1 197 ? -23.642 -23.969 -6.346 1.00 9.18 165 THR A CA 1
ATOM 1265 C C . THR A 1 197 ? -22.864 -23.863 -7.691 1.00 9.24 165 THR A C 1
ATOM 1266 O O . THR A 1 197 ? -22.007 -23.015 -7.779 1.00 10.40 165 THR A O 1
ATOM 1270 N N . SER A 1 198 ? -23.298 -24.614 -8.653 1.00 9.75 166 SER A N 1
ATOM 1271 C CA . SER A 1 198 ? -22.742 -24.511 -10.008 1.00 9.29 166 SER A CA 1
ATOM 1272 C C . SER A 1 198 ? -23.671 -24.961 -11.010 1.00 8.99 166 SER A C 1
ATOM 1273 O O . SER A 1 198 ? -24.621 -25.723 -10.794 1.00 10.05 166 SER A O 1
ATOM 1276 N N . THR A 1 199 ? -23.463 -24.476 -12.266 1.00 9.12 167 THR A N 1
ATOM 1277 C CA . THR A 1 199 ? -24.138 -24.974 -13.407 1.00 9.21 167 THR A CA 1
ATOM 1278 C C . THR A 1 199 ? -23.122 -25.702 -14.303 1.00 11.18 167 THR A C 1
ATOM 1279 O O . THR A 1 199 ? -22.061 -25.106 -14.441 1.00 12.52 167 THR A O 1
ATOM 1283 N N . VAL A 1 200 ? -23.414 -26.852 -14.749 1.00 10.52 168 VAL A N 1
ATOM 1284 C CA . VAL A 1 200 ? -22.435 -27.698 -15.482 1.00 10.60 168 VAL A CA 1
ATOM 1285 C C . VAL A 1 200 ? -22.935 -27.938 -16.867 1.00 9.33 168 VAL A C 1
ATOM 1286 O O . VAL A 1 200 ? -24.095 -28.312 -17.133 1.00 10.61 168 VAL A O 1
ATOM 1290 N N . LEU A 1 201 ? -22.026 -27.691 -17.831 1.00 9.09 169 LEU A N 1
ATOM 1291 C CA . LEU A 1 201 ? -22.299 -28.010 -19.217 1.00 9.55 169 LEU A CA 1
ATOM 1292 C C . LEU A 1 201 ? -21.658 -29.370 -19.552 1.00 9.57 169 LEU A C 1
ATOM 1293 O O . LEU A 1 201 ? -20.428 -29.483 -19.473 1.00 11.34 169 LEU A O 1
ATOM 1298 N N . TYR A 1 202 ? -22.457 -30.331 -19.843 1.00 9.42 170 TYR A N 1
ATOM 1299 C CA . TYR A 1 202 ? -22.049 -31.660 -20.193 1.00 10.39 170 TYR A CA 1
ATOM 1300 C C . TYR A 1 202 ? -22.055 -31.811 -21.701 1.00 11.68 170 TYR A C 1
ATOM 1301 O O . TYR A 1 202 ? -23.053 -31.545 -22.366 1.00 11.41 170 TYR A O 1
ATOM 1310 N N . LEU A 1 203 ? -20.917 -32.234 -22.264 1.00 10.71 171 LEU A N 1
ATOM 1311 C CA . LEU A 1 203 ? -20.723 -32.341 -23.746 1.00 10.47 171 LEU A CA 1
ATOM 1312 C C . LEU A 1 203 ? -21.138 -33.694 -24.210 1.00 10.66 171 LEU A C 1
ATOM 1313 O O . LEU A 1 203 ? -20.507 -34.701 -23.710 1.00 11.61 171 LEU A O 1
ATOM 1318 N N . LYS A 1 204 ? -22.060 -33.881 -25.080 1.00 10.88 172 LYS A N 1
ATOM 1319 C CA . LYS A 1 204 ? -22.446 -35.133 -25.694 1.00 13.59 172 LYS A CA 1
ATOM 1320 C C . LYS A 1 204 ? -21.497 -35.435 -26.899 1.00 12.90 172 LYS A C 1
ATOM 1321 O O . LYS A 1 204 ? -20.772 -34.581 -27.407 1.00 12.43 172 LYS A O 1
ATOM 1327 N N . GLU A 1 205 ? -21.519 -36.698 -27.264 1.00 12.88 173 GLU A N 1
ATOM 1328 C CA . GLU A 1 205 ? -20.744 -37.175 -28.413 1.00 13.58 173 GLU A CA 1
ATOM 1329 C C . GLU A 1 205 ? -21.040 -36.369 -29.667 1.00 14.84 173 GLU A C 1
ATOM 1330 O O . GLU A 1 205 ? -20.085 -36.250 -30.483 1.00 15.96 173 GLU A O 1
ATOM 1336 N N . ASP A 1 206 ? -22.254 -35.847 -29.866 1.00 14.32 174 ASP A N 1
ATOM 1337 C CA . ASP A 1 206 ? -22.575 -35.074 -31.028 1.00 13.85 174 ASP A CA 1
ATOM 1338 C C . ASP A 1 206 ? -22.166 -33.632 -30.967 1.00 13.72 174 ASP A C 1
ATOM 1339 O O . ASP A 1 206 ? -22.391 -32.866 -31.895 1.00 14.79 174 ASP A O 1
ATOM 1344 N N . GLY A 1 207 ? -21.456 -33.259 -29.909 1.00 12.12 175 GLY A N 1
ATOM 1345 C CA . GLY A 1 207 ? -20.933 -31.910 -29.755 1.00 12.18 175 GLY A CA 1
ATOM 1346 C C . GLY A 1 207 ? -21.852 -30.883 -29.149 1.00 12.24 175 GLY A C 1
ATOM 1347 O O . GLY A 1 207 ? -21.449 -29.735 -29.051 1.00 12.30 175 GLY A O 1
ATOM 1348 N N . THR A 1 208 ? -23.052 -31.339 -28.774 1.00 11.88 176 THR A N 1
ATOM 1349 C CA . THR A 1 208 ? -24.041 -30.476 -28.163 1.00 12.35 176 THR A CA 1
ATOM 1350 C C . THR A 1 208 ? -24.061 -30.644 -26.686 1.00 12.91 176 THR A C 1
ATOM 1351 O O . THR A 1 208 ? -23.336 -31.504 -26.140 1.00 13.64 176 THR A O 1
ATOM 1355 N N . ILE A 1 209 ? -24.702 -29.744 -25.961 1.00 10.76 177 ILE A N 1
ATOM 1356 C CA . ILE A 1 209 ? -24.660 -29.617 -24.521 1.00 10.76 177 ILE A CA 1
ATOM 1357 C C . ILE A 1 209 ? -25.946 -30.037 -23.856 1.00 11.68 177 ILE A C 1
ATOM 1358 O O . ILE A 1 209 ? -27.051 -29.774 -24.334 1.00 12.04 177 ILE A O 1
ATOM 1363 N N . GLN A 1 210 ? -25.780 -30.650 -22.664 1.00 10.05 178 GLN A N 1
ATOM 1364 C CA . GLN A 1 210 ? -26.853 -30.861 -21.708 1.00 11.25 178 GLN A CA 1
ATOM 1365 C C . GLN A 1 210 ? -26.461 -30.198 -20.469 1.00 10.82 178 GLN A C 1
ATOM 1366 O O . GLN A 1 210 ? -25.304 -30.218 -20.029 1.00 11.04 178 GLN A O 1
ATOM 1372 N N . ILE A 1 211 ? -27.402 -29.565 -19.711 1.00 9.67 179 ILE A N 1
ATOM 1373 C CA . ILE A 1 211 ? -27.118 -28.845 -18.510 1.00 9.82 179 ILE A CA 1
ATOM 1374 C C . ILE A 1 211 ? -27.426 -29.692 -17.237 1.00 10.62 179 ILE A C 1
ATOM 1375 O O . ILE A 1 211 ? -28.451 -30.378 -17.179 1.00 11.09 179 ILE A O 1
ATOM 1380 N N . GLY A 1 212 ? -26.531 -29.558 -16.277 1.00 9.77 180 GLY A N 1
ATOM 1381 C CA . GLY A 1 212 ? -26.833 -29.996 -14.906 1.00 10.89 180 GLY A CA 1
ATOM 1382 C C . GLY A 1 212 ? -26.743 -28.828 -13.990 1.00 11.01 180 GLY A C 1
ATOM 1383 O O . GLY A 1 212 ? -25.946 -27.899 -14.097 1.00 11.27 180 GLY A O 1
ATOM 1384 N N . THR A 1 213 ? -27.618 -28.832 -12.945 1.00 9.33 181 THR A N 1
ATOM 1385 C CA . THR A 1 213 ? -27.640 -27.852 -11.939 1.00 10.01 181 THR A CA 1
ATOM 1386 C C . THR A 1 213 ? -27.212 -28.512 -10.602 1.00 10.26 181 THR A C 1
ATOM 1387 O O . THR A 1 213 ? -27.937 -29.449 -10.227 1.00 10.50 181 THR A O 1
ATOM 1391 N N . GLN A 1 214 ? -26.254 -27.971 -9.966 1.00 9.09 182 GLN A N 1
ATOM 1392 C CA . GLN A 1 214 ? -25.606 -28.647 -8.839 1.00 9.69 182 GLN A CA 1
ATOM 1393 C C . GLN A 1 214 ? -25.614 -27.748 -7.637 1.00 11.17 182 GLN A C 1
ATOM 1394 O O . GLN A 1 214 ? -25.300 -26.580 -7.661 1.00 11.53 182 GLN A O 1
ATOM 1400 N N . ASP A 1 215 ? -26.002 -28.340 -6.462 1.00 10.00 183 ASP A N 1
ATOM 1401 C CA . ASP A 1 215 ? -25.960 -27.656 -5.223 1.00 11.51 183 ASP A CA 1
ATOM 1402 C C . ASP A 1 215 ? -25.469 -28.570 -4.095 1.00 12.81 183 ASP A C 1
ATOM 1403 O O . ASP A 1 215 ? -25.941 -29.730 -4.132 1.00 14.34 183 ASP A O 1
ATOM 1408 N N . CYS A 1 216 ? -24.611 -28.098 -3.269 1.00 11.05 184 CYS A N 1
ATOM 1409 C CA . CYS A 1 216 ? -24.117 -28.896 -2.180 1.00 11.16 184 CYS A CA 1
ATOM 1410 C C . CYS A 1 216 ? -24.195 -28.086 -0.929 1.00 11.00 184 CYS A C 1
ATOM 1411 O O . CYS A 1 216 ? -23.975 -26.884 -0.870 1.00 12.71 184 CYS A O 1
ATOM 1414 N N . ILE A 1 217 ? -24.415 -28.793 0.196 1.00 10.01 185 ILE A N 1
ATOM 1415 C CA . ILE A 1 217 ? -24.291 -28.190 1.532 1.00 10.30 185 ILE A CA 1
ATOM 1416 C C . ILE A 1 217 ? -23.177 -28.873 2.273 1.00 10.32 185 ILE A C 1
ATOM 1417 O O . ILE A 1 217 ? -23.163 -30.172 2.255 1.00 10.98 185 ILE A O 1
ATOM 1422 N N . VAL A 1 218 ? -22.304 -28.170 2.906 1.00 9.87 186 VAL A N 1
ATOM 1423 C CA . VAL A 1 218 ? -21.193 -28.683 3.644 1.00 10.44 186 VAL A CA 1
ATOM 1424 C C . VAL A 1 218 ? -21.445 -28.439 5.138 1.00 14.12 186 VAL A C 1
ATOM 1425 O O . VAL A 1 218 ? -21.719 -27.265 5.483 1.00 14.94 186 VAL A O 1
ATOM 1429 N N . THR A 1 219 ? -21.420 -29.486 5.945 1.00 12.45 187 THR A N 1
ATOM 1430 C CA . THR A 1 219 ? -21.771 -29.383 7.416 1.00 13.78 187 THR A CA 1
ATOM 1431 C C . THR A 1 219 ? -20.562 -29.909 8.234 1.00 12.30 187 THR A C 1
ATOM 1432 O O . THR A 1 219 ? -20.327 -31.084 8.093 1.00 14.49 187 THR A O 1
ATOM 1436 N N . PRO A 1 220 ? -19.920 -29.090 8.997 1.00 11.97 188 PRO A N 1
ATOM 1437 C CA . PRO A 1 220 ? -18.874 -29.583 9.933 1.00 12.95 188 PRO A CA 1
ATOM 1438 C C . PRO A 1 220 ? -19.507 -30.651 10.840 1.00 14.61 188 PRO A C 1
ATOM 1439 O O . PRO A 1 220 ? -20.633 -30.482 11.312 1.00 16.37 188 PRO A O 1
ATOM 1443 N N . VAL A 1 221 ? -18.745 -31.695 11.136 1.00 14.06 189 VAL A N 1
ATOM 1444 C CA . VAL A 1 221 ? -19.312 -32.758 12.065 1.00 15.94 189 VAL A CA 1
ATOM 1445 C C . VAL A 1 221 ? -18.428 -32.866 13.270 1.00 19.86 189 VAL A C 1
ATOM 1446 O O . VAL A 1 221 ? -18.324 -34.067 13.818 1.00 27.42 189 VAL A O 1
ATOM 1450 N N . GLY A 1 222 ? -17.632 -31.952 13.566 1.00 17.83 190 GLY A N 1
ATOM 1451 C CA . GLY A 1 222 ? -16.584 -32.067 14.543 1.00 25.43 190 GLY A CA 1
ATOM 1452 C C . GLY A 1 222 ? -17.070 -31.472 15.915 1.00 28.17 190 GLY A C 1
ATOM 1453 O O . GLY A 1 222 ? -16.183 -31.341 16.755 1.00 27.53 190 GLY A O 1
ATOM 1454 N N . GLY A 1 223 ? -18.369 -31.156 16.080 1.00 27.69 191 GLY A N 1
ATOM 1455 C CA . GLY A 1 223 ? -18.856 -30.511 17.380 1.00 29.15 191 GLY A CA 1
ATOM 1456 C C . GLY A 1 223 ? -18.290 -29.136 17.657 1.00 36.02 191 GLY A C 1
ATOM 1457 O O . GLY A 1 223 ? -18.235 -28.728 18.794 1.00 35.21 191 GLY A O 1
ATOM 1458 N N . ARG A 1 224 ? -17.790 -28.370 16.671 1.00 25.86 192 ARG A N 1
ATOM 1459 C CA . ARG A 1 224 ? -17.145 -27.134 16.936 1.00 25.53 192 ARG A CA 1
ATOM 1460 C C . ARG A 1 224 ? -17.505 -26.197 15.771 1.00 22.01 192 ARG A C 1
ATOM 1461 O O . ARG A 1 224 ? -17.900 -26.622 14.623 1.00 21.81 192 ARG A O 1
ATOM 1469 N N . LYS A 1 225 ? -17.513 -24.938 16.121 1.00 21.14 193 LYS A N 1
ATOM 1470 C CA . LYS A 1 225 ? -17.762 -23.905 15.158 1.00 22.91 193 LYS A CA 1
ATOM 1471 C C . LYS A 1 225 ? -16.511 -23.708 14.320 1.00 22.36 193 LYS A C 1
ATOM 1472 O O . LYS A 1 225 ? -15.412 -23.496 14.764 1.00 21.95 193 LYS A O 1
ATOM 1478 N N . VAL A 1 226 ? -16.696 -23.647 12.982 1.00 17.75 194 VAL A N 1
ATOM 1479 C CA . VAL A 1 226 ? -15.595 -23.410 12.040 1.00 17.28 194 VAL A CA 1
ATOM 1480 C C . VAL A 1 226 ? -15.911 -22.050 11.418 1.00 13.91 194 VAL A C 1
ATOM 1481 O O . VAL A 1 226 ? -17.014 -21.889 10.924 1.00 15.24 194 VAL A O 1
ATOM 1485 N N . THR A 1 227 ? -14.975 -21.178 11.388 1.00 15.69 195 THR A N 1
ATOM 1486 C CA . THR A 1 227 ? -15.148 -19.797 10.837 1.00 15.11 195 THR A CA 1
ATOM 1487 C C . THR A 1 227 ? -15.526 -19.893 9.330 1.00 15.31 195 THR A C 1
ATOM 1488 O O . THR A 1 227 ? -14.844 -20.606 8.587 1.00 15.25 195 THR A O 1
ATOM 1492 N N . GLN A 1 228 ? -16.658 -19.304 8.953 1.00 13.47 196 GLN A N 1
ATOM 1493 C CA . GLN A 1 228 ? -17.108 -19.348 7.534 1.00 12.49 196 GLN A CA 1
ATOM 1494 C C . GLN A 1 228 ? -16.280 -18.417 6.744 1.00 12.97 196 GLN A C 1
ATOM 1495 O O . GLN A 1 228 ? -15.852 -17.352 7.132 1.00 13.93 196 GLN A O 1
ATOM 1501 N N . PRO A 1 229 ? -16.014 -18.792 5.448 1.00 11.46 197 PRO A N 1
ATOM 1502 C CA . PRO A 1 229 ? -15.383 -17.866 4.554 1.00 11.68 197 PRO A CA 1
ATOM 1503 C C . PRO A 1 229 ? -16.297 -16.773 4.027 1.00 12.16 197 PRO A C 1
ATOM 1504 O O . PRO A 1 229 ? -17.554 -16.921 4.087 1.00 13.38 197 PRO A O 1
ATOM 1508 N N . LYS A 1 230 ? -15.662 -15.734 3.543 1.00 11.83 198 LYS A N 1
ATOM 1509 C CA A LYS A 1 230 ? -16.419 -14.759 2.765 0.50 12.87 198 LYS A CA 1
ATOM 1510 C CA B LYS A 1 230 ? -16.346 -14.713 2.683 0.50 12.12 198 LYS A CA 1
ATOM 1511 C C . LYS A 1 230 ? -16.925 -15.473 1.495 1.00 13.01 198 LYS A C 1
ATOM 1512 O O . LYS A 1 230 ? -16.386 -16.524 1.050 1.00 12.80 198 LYS A O 1
ATOM 1523 N N . ALA A 1 231 ? -17.973 -14.982 0.856 1.00 10.70 199 ALA A N 1
ATOM 1524 C CA . ALA A 1 231 ? -18.452 -15.521 -0.430 1.00 10.49 199 ALA A CA 1
ATOM 1525 C C . ALA A 1 231 ? -17.305 -15.396 -1.456 1.00 10.46 199 ALA A C 1
ATOM 1526 O O . ALA A 1 231 ? -16.565 -14.422 -1.489 1.00 10.82 199 ALA A O 1
ATOM 1528 N N . HIS A 1 232 ? -17.163 -16.503 -2.220 1.00 9.97 200 HIS A N 1
ATOM 1529 C CA . HIS A 1 232 ? -16.079 -16.573 -3.177 1.00 9.47 200 HIS A CA 1
ATOM 1530 C C . HIS A 1 232 ? -16.478 -17.645 -4.156 1.00 9.43 200 HIS A C 1
ATOM 1531 O O . HIS A 1 232 ? -17.530 -18.228 -4.191 1.00 10.05 200 HIS A O 1
ATOM 1538 N N . PHE A 1 233 ? -15.516 -17.878 -5.181 1.00 8.69 201 PHE A N 1
ATOM 1539 C CA . PHE A 1 233 ? -15.735 -18.860 -6.181 1.00 9.86 201 PHE A CA 1
ATOM 1540 C C . PHE A 1 233 ? -14.574 -19.854 -6.279 1.00 9.02 201 PHE A C 1
ATOM 1541 O O . PHE A 1 233 ? -13.485 -19.524 -5.858 1.00 9.53 201 PHE A O 1
ATOM 1549 N N . LEU A 1 234 ? -14.913 -21.035 -6.835 1.00 10.04 202 LEU A N 1
ATOM 1550 C CA . LEU A 1 234 ? -13.882 -22.121 -7.032 1.00 10.45 202 LEU A CA 1
ATOM 1551 C C . LEU A 1 234 ? -13.932 -22.456 -8.447 1.00 12.35 202 LEU A C 1
ATOM 1552 O O . LEU A 1 234 ? -14.906 -23.043 -8.922 1.00 15.15 202 LEU A O 1
ATOM 1557 N N . HIS A 1 235 ? -12.842 -22.186 -9.177 1.00 9.40 203 HIS A N 1
ATOM 1558 C CA . HIS A 1 235 ? -12.685 -22.624 -10.544 1.00 9.62 203 HIS A CA 1
ATOM 1559 C C . HIS A 1 235 ? -12.362 -24.106 -10.641 1.00 10.48 203 HIS A C 1
ATOM 1560 O O . HIS A 1 235 ? -11.437 -24.446 -9.873 1.00 11.87 203 HIS A O 1
ATOM 1567 N N . THR A 1 236 ? -13.181 -24.881 -11.271 1.00 9.64 204 THR A N 1
ATOM 1568 C CA . THR A 1 236 ? -13.029 -26.322 -11.234 1.00 10.20 204 THR A CA 1
ATOM 1569 C C . THR A 1 236 ? -12.996 -26.824 -12.665 1.00 9.56 204 THR A C 1
ATOM 1570 O O . THR A 1 236 ? -13.814 -26.545 -13.523 1.00 11.17 204 THR A O 1
ATOM 1574 N N . GLN A 1 237 ? -11.975 -27.719 -12.929 1.00 8.83 205 GLN A N 1
ATO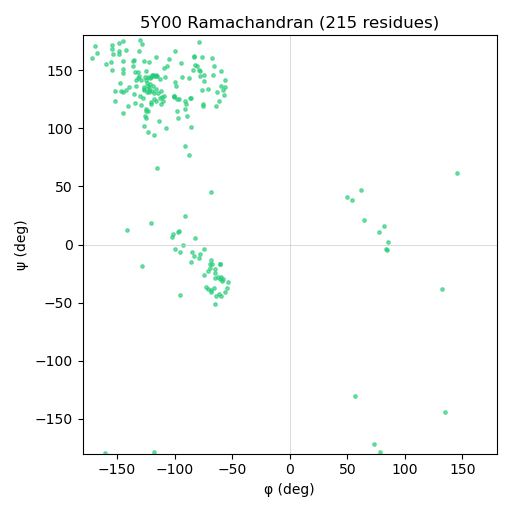M 1575 C CA . GLN A 1 237 ? -11.769 -28.413 -14.214 1.00 9.83 205 GLN A CA 1
ATOM 1576 C C . GLN A 1 237 ? -11.676 -29.901 -13.889 1.00 10.76 205 GLN A C 1
ATOM 1577 O O . GLN A 1 237 ? -10.756 -30.217 -13.101 1.00 11.76 205 GLN A O 1
ATOM 1583 N N . ILE A 1 238 ? -12.459 -30.712 -14.514 1.00 8.81 206 ILE A N 1
ATOM 1584 C CA . ILE A 1 238 ? -12.376 -32.197 -14.347 1.00 9.26 206 ILE A CA 1
ATOM 1585 C C . ILE A 1 238 ? -12.025 -32.769 -15.721 1.00 10.11 206 ILE A C 1
ATOM 1586 O O . ILE A 1 238 ? -12.701 -32.552 -16.703 1.00 12.07 206 ILE A O 1
ATOM 1591 N N . ILE A 1 239 ? -10.895 -33.568 -15.726 1.00 10.39 207 ILE A N 1
ATOM 1592 C CA . ILE A 1 239 ? -10.448 -34.255 -16.941 1.00 9.81 207 ILE A CA 1
ATOM 1593 C C . ILE A 1 239 ? -10.420 -35.752 -16.663 1.00 10.42 207 ILE A C 1
ATOM 1594 O O . ILE A 1 239 ? -9.984 -36.151 -15.540 1.00 12.32 207 ILE A O 1
ATOM 1599 N N . GLN A 1 240 ? -10.874 -36.520 -17.614 1.00 9.34 208 GLN A N 1
ATOM 1600 C CA . GLN A 1 240 ? -10.933 -37.959 -17.446 1.00 9.64 208 GLN A CA 1
ATOM 1601 C C . GLN A 1 240 ? -10.186 -38.619 -18.592 1.00 10.48 208 GLN A C 1
ATOM 1602 O O . GLN A 1 240 ? -10.229 -38.217 -19.754 1.00 13.17 208 GLN A O 1
ATOM 1608 N N . LYS A 1 241 ? -9.490 -39.696 -18.228 1.00 11.12 209 LYS A N 1
ATOM 1609 C CA . LYS A 1 241 ? -8.904 -40.588 -19.223 1.00 12.14 209 LYS A CA 1
ATOM 1610 C C . LYS A 1 241 ? -8.964 -42.013 -18.728 1.00 11.39 209 LYS A C 1
ATOM 1611 O O . LYS A 1 241 ? -9.509 -42.351 -17.686 1.00 11.09 209 LYS A O 1
ATOM 1617 N N . LYS A 1 242 ? -8.543 -42.970 -19.610 1.00 11.70 210 LYS A N 1
ATOM 1618 C CA . LYS A 1 242 ? -8.501 -44.354 -19.239 1.00 12.00 210 LYS A CA 1
ATOM 1619 C C . LYS A 1 242 ? -7.087 -44.820 -19.020 1.00 13.93 210 LYS A C 1
ATOM 1620 O O . LYS A 1 242 ? -6.138 -44.202 -19.559 1.00 15.40 210 LYS A O 1
ATOM 1626 N N . ASP A 1 243 ? -6.921 -45.825 -18.215 1.00 11.78 211 ASP A N 1
ATOM 1627 C CA . ASP A 1 243 ? -5.583 -46.463 -17.960 1.00 12.79 211 ASP A CA 1
ATOM 1628 C C . ASP A 1 243 ? -5.309 -47.318 -19.122 1.00 15.92 211 ASP A C 1
ATOM 1629 O O . ASP A 1 243 ? -6.151 -47.952 -19.634 1.00 16.62 211 ASP A O 1
ATOM 1634 N N . PRO A 1 244 ? -4.009 -47.394 -19.506 1.00 20.06 212 PRO A N 1
ATOM 1635 C CA . PRO A 1 244 ? -3.724 -48.177 -20.695 1.00 23.32 212 PRO A CA 1
ATOM 1636 C C . PRO A 1 244 ? -4.013 -49.700 -20.576 1.00 22.67 212 PRO A C 1
ATOM 1637 O O . PRO A 1 244 ? -4.298 -50.311 -21.581 1.00 25.43 212 PRO A O 1
ATOM 1641 N N . ASN A 1 245 ? -4.069 -50.238 -19.408 1.00 14.63 213 ASN A N 1
ATOM 1642 C CA . ASN A 1 245 ? -4.143 -51.664 -19.223 1.00 13.19 213 ASN A CA 1
ATOM 1643 C C . ASN A 1 245 ? -5.217 -52.215 -18.365 1.00 13.71 213 ASN A C 1
ATOM 1644 O O . ASN A 1 245 ? -5.616 -53.358 -18.393 1.00 14.37 213 ASN A O 1
ATOM 1649 N N . ASP A 1 246 ? -5.823 -51.342 -17.496 1.00 11.27 214 ASP A N 1
ATOM 1650 C CA . ASP A 1 246 ? -6.803 -51.825 -16.541 1.00 11.05 214 ASP A CA 1
ATOM 1651 C C . ASP A 1 246 ? -7.934 -52.549 -17.220 1.00 10.23 214 ASP A C 1
ATOM 1652 O O . ASP A 1 246 ? -8.517 -52.073 -18.190 1.00 12.16 214 ASP A O 1
ATOM 1657 N N . THR A 1 247 ? -8.291 -53.703 -16.634 1.00 10.61 215 THR A N 1
ATOM 1658 C CA . THR A 1 247 ? -9.342 -54.536 -17.147 1.00 10.76 215 THR A CA 1
ATOM 1659 C C . THR A 1 247 ? -10.738 -54.214 -16.702 1.00 11.09 215 THR A C 1
ATOM 1660 O O . THR A 1 247 ? -11.742 -54.734 -17.218 1.00 13.24 215 THR A O 1
ATOM 1664 N N . ARG A 1 248 ? -10.743 -53.370 -15.619 1.00 10.62 216 ARG A N 1
ATOM 1665 C CA . ARG A 1 248 ? -12.040 -52.982 -15.007 1.00 11.92 216 ARG A CA 1
ATOM 1666 C C . ARG A 1 248 ? -12.675 -51.841 -15.749 1.00 10.75 216 ARG A C 1
ATOM 1667 O O . ARG A 1 248 ? -12.041 -51.166 -16.501 1.00 12.34 216 ARG A O 1
ATOM 1675 N N . ASP A 1 249 ? -14.001 -51.686 -15.493 1.00 11.16 217 ASP A N 1
ATOM 1676 C CA . ASP A 1 249 ? -14.654 -50.433 -15.957 1.00 10.37 217 ASP A CA 1
ATOM 1677 C C . ASP A 1 249 ? -14.169 -49.385 -14.958 1.00 10.76 217 ASP A C 1
ATOM 1678 O O . ASP A 1 249 ? -14.375 -49.542 -13.735 1.00 10.49 217 ASP A O 1
ATOM 1683 N N . HIS A 1 250 ? -13.500 -48.335 -15.439 1.00 9.82 218 HIS A N 1
ATOM 1684 C CA . HIS A 1 250 ? -12.753 -47.467 -14.626 1.00 10.69 218 HIS A CA 1
ATOM 1685 C C . HIS A 1 250 ? -12.615 -46.098 -15.227 1.00 9.23 218 HIS A C 1
ATOM 1686 O O . HIS A 1 250 ? -12.948 -45.899 -16.379 1.00 10.29 218 HIS A O 1
ATOM 1693 N N . ILE A 1 251 ? -12.074 -45.194 -14.413 1.00 9.83 219 ILE A N 1
ATOM 1694 C CA . ILE A 1 251 ? -11.714 -43.880 -14.905 1.00 9.55 219 ILE A CA 1
ATOM 1695 C C . ILE A 1 251 ? -10.487 -43.426 -14.204 1.00 9.58 219 ILE A C 1
ATOM 1696 O O . ILE A 1 251 ? -10.330 -43.666 -12.974 1.00 10.60 219 ILE A O 1
ATOM 1701 N N . VAL A 1 252 ? -9.622 -42.643 -14.860 1.00 8.48 220 VAL A N 1
ATOM 1702 C CA . VAL A 1 252 ? -8.503 -41.934 -14.247 1.00 8.40 220 VAL A CA 1
ATOM 1703 C C . VAL A 1 252 ? -8.808 -40.470 -14.363 1.00 9.53 220 VAL A C 1
ATOM 1704 O O . VAL A 1 252 ? -8.810 -39.909 -15.457 1.00 11.28 220 VAL A O 1
ATOM 1708 N N . GLN A 1 253 ? -9.169 -39.869 -13.236 1.00 9.80 221 GLN A N 1
ATOM 1709 C CA . GLN A 1 253 ? -9.714 -38.485 -13.285 1.00 10.88 221 GLN A CA 1
ATOM 1710 C C . GLN A 1 253 ? -8.797 -37.548 -12.563 1.00 10.15 221 GLN A C 1
ATOM 1711 O O . GLN A 1 253 ? -8.191 -37.906 -11.537 1.00 10.85 221 GLN A O 1
ATOM 1717 N N . THR A 1 254 ? -8.671 -36.331 -13.041 1.00 9.55 222 THR A N 1
ATOM 1718 C CA . THR A 1 254 ? -7.865 -35.308 -12.419 1.00 9.10 222 THR A CA 1
ATOM 1719 C C . THR A 1 254 ? -8.815 -34.090 -12.251 1.00 10.52 222 THR A C 1
ATOM 1720 O O . THR A 1 254 ? -9.443 -33.668 -13.283 1.00 11.73 222 THR A O 1
ATOM 1724 N N . GLU A 1 255 ? -8.747 -33.500 -11.105 1.00 9.26 223 GLU A N 1
ATOM 1725 C CA . GLU A 1 255 ? -9.449 -32.217 -10.859 1.00 9.06 223 GLU A CA 1
ATOM 1726 C C . GLU A 1 255 ? -8.465 -31.170 -10.525 1.00 9.12 223 GLU A C 1
ATOM 1727 O O . GLU A 1 255 ? -7.486 -31.382 -9.765 1.00 9.84 223 GLU A O 1
ATOM 1733 N N . LEU A 1 256 ? -8.619 -29.956 -11.110 1.00 8.23 224 LEU A N 1
ATOM 1734 C CA . LEU A 1 256 ? -7.921 -28.786 -10.713 1.00 8.42 224 LEU A CA 1
ATOM 1735 C C . LEU A 1 256 ? -8.958 -27.903 -10.060 1.00 9.96 224 LEU A C 1
ATOM 1736 O O . LEU A 1 256 ? -9.994 -27.628 -10.711 1.00 11.34 224 LEU A O 1
ATOM 1741 N N . ALA A 1 257 ? -8.725 -27.421 -8.849 1.00 8.29 225 ALA A N 1
ATOM 1742 C CA . ALA A 1 257 ? -9.729 -26.582 -8.172 1.00 9.02 225 ALA A CA 1
ATOM 1743 C C . ALA A 1 257 ? -9.007 -25.529 -7.489 1.00 9.78 225 ALA A C 1
ATOM 1744 O O . ALA A 1 257 ? -8.110 -25.702 -6.640 1.00 10.15 225 ALA A O 1
ATOM 1746 N N . VAL A 1 258 ? -9.286 -24.249 -7.871 1.00 8.45 226 VAL A N 1
ATOM 1747 C CA . VAL A 1 258 ? -8.576 -23.066 -7.448 1.00 8.46 226 VAL A CA 1
ATOM 1748 C C . VAL A 1 258 ? -9.588 -22.014 -6.944 1.00 9.31 226 VAL A C 1
ATOM 1749 O O . VAL A 1 258 ? -10.452 -21.595 -7.733 1.00 9.52 226 VAL A O 1
ATOM 1753 N N . ALA A 1 259 ? -9.480 -21.615 -5.696 1.00 8.23 227 ALA A N 1
ATOM 1754 C CA . ALA A 1 259 ? -10.409 -20.609 -5.161 1.00 9.04 227 ALA A CA 1
ATOM 1755 C C . ALA A 1 259 ? -9.914 -19.240 -5.502 1.00 9.13 227 ALA A C 1
ATOM 1756 O O . ALA A 1 259 ? -8.732 -18.916 -5.561 1.00 9.95 227 ALA A O 1
ATOM 1758 N N . GLY A 1 260 ? -10.910 -18.320 -5.661 1.00 9.28 228 GLY A N 1
ATOM 1759 C CA . GLY A 1 260 ? -10.581 -16.912 -5.818 1.00 9.59 228 GLY A CA 1
ATOM 1760 C C . GLY A 1 260 ? -11.790 -15.964 -5.489 1.00 8.98 228 GLY A C 1
ATOM 1761 O O . GLY A 1 260 ? -12.924 -16.457 -5.588 1.00 9.91 228 GLY A O 1
ATOM 1762 N N . ASN A 1 261 ? -11.466 -14.768 -5.121 1.00 10.35 229 ASN A N 1
ATOM 1763 C CA . ASN A 1 261 ? -12.579 -13.808 -4.885 1.00 10.68 229 ASN A CA 1
ATOM 1764 C C . ASN A 1 261 ? -12.887 -13.158 -6.235 1.00 11.21 229 ASN A C 1
ATOM 1765 O O . ASN A 1 261 ? -12.430 -12.034 -6.544 1.00 13.17 229 ASN A O 1
ATOM 1770 N N . LEU A 1 262 ? -13.553 -13.857 -7.066 1.00 9.52 230 LEU A N 1
ATOM 1771 C CA . LEU A 1 262 ? -13.845 -13.523 -8.463 1.00 10.29 230 LEU A CA 1
ATOM 1772 C C . LEU A 1 262 ? -14.682 -12.222 -8.527 1.00 12.43 230 LEU A C 1
ATOM 1773 O O . LEU A 1 262 ? -14.498 -11.395 -9.415 1.00 12.29 230 LEU A O 1
ATOM 1778 N N . TRP A 1 263 ? -15.644 -12.158 -7.630 1.00 9.85 231 TRP A N 1
ATOM 1779 C CA . TRP A 1 263 ? -16.566 -11.004 -7.564 1.00 10.20 231 TRP A CA 1
ATOM 1780 C C . TRP A 1 263 ? -16.468 -10.413 -6.132 1.00 10.74 231 TRP A C 1
ATOM 1781 O O . TRP A 1 263 ? -17.173 -10.924 -5.203 1.00 10.51 231 TRP A O 1
ATOM 1792 N N . HIS A 1 264 ? -15.694 -9.387 -5.899 1.00 11.22 232 HIS A N 1
ATOM 1793 C CA . HIS A 1 264 ? -15.455 -8.856 -4.602 1.00 10.47 232 HIS A CA 1
ATOM 1794 C C . HIS A 1 264 ? -16.752 -8.413 -3.901 1.00 11.47 232 HIS A C 1
ATOM 1795 O O . HIS A 1 264 ? -16.882 -8.499 -2.663 1.00 12.18 232 HIS A O 1
ATOM 1802 N N . GLY A 1 265 ? -17.720 -7.998 -4.748 1.00 11.02 233 GLY A N 1
ATOM 1803 C CA . GLY A 1 265 ? -18.977 -7.455 -4.132 1.00 11.59 233 GLY A CA 1
ATOM 1804 C C . GLY A 1 265 ? -19.875 -8.526 -3.648 1.00 11.66 233 GLY A C 1
ATOM 1805 O O . GLY A 1 265 ? -20.959 -8.247 -3.057 1.00 12.18 233 GLY A O 1
ATOM 1806 N N . MET A 1 266 ? -19.674 -9.814 -3.971 1.00 10.17 234 MET A N 1
ATOM 1807 C CA . MET A 1 266 ? -20.662 -10.875 -3.727 1.00 10.78 234 MET A CA 1
ATOM 1808 C C . MET A 1 266 ? -20.841 -11.040 -2.222 1.00 10.29 234 MET A C 1
ATOM 1809 O O . MET A 1 266 ? -21.957 -11.335 -1.777 1.00 11.43 234 MET A O 1
ATOM 1814 N N . ASP A 1 267 ? -19.808 -10.919 -1.459 1.00 10.85 235 ASP A N 1
ATOM 1815 C CA . ASP A 1 267 ? -19.864 -11.206 0.022 1.00 11.56 235 ASP A CA 1
ATOM 1816 C C . ASP A 1 267 ? -20.894 -10.319 0.714 1.00 12.35 235 ASP A C 1
ATOM 1817 O O . ASP A 1 267 ? -21.534 -10.788 1.683 1.00 12.59 235 ASP A O 1
ATOM 1822 N N . GLU A 1 268 ? -21.100 -9.114 0.226 1.00 12.65 236 GLU A N 1
ATOM 1823 C CA . GLU A 1 268 ? -22.094 -8.176 0.870 1.00 15.14 236 GLU A CA 1
ATOM 1824 C C . GLU A 1 268 ? -23.407 -8.781 0.826 1.00 14.04 236 GLU A C 1
ATOM 1825 O O . GLU A 1 268 ? -24.215 -8.414 1.787 1.00 14.55 236 GLU A O 1
ATOM 1831 N N . LEU A 1 269 ? -23.819 -9.618 -0.100 1.00 11.67 237 LEU A N 1
ATOM 1832 C CA . LEU A 1 269 ? -25.113 -10.153 -0.247 1.00 11.65 237 LEU A CA 1
ATOM 1833 C C . LEU A 1 269 ? -25.441 -11.300 0.729 1.00 11.97 237 LEU A C 1
ATOM 1834 O O . LEU A 1 269 ? -26.599 -11.715 0.805 1.00 12.66 237 LEU A O 1
ATOM 1839 N N . TYR A 1 270 ? -24.476 -11.776 1.460 1.00 10.96 238 TYR A N 1
ATOM 1840 C CA . TYR A 1 270 ? -24.684 -13.027 2.246 1.00 11.42 238 TYR A CA 1
ATOM 1841 C C . TYR A 1 270 ? -24.343 -12.786 3.656 1.00 13.31 238 TYR A C 1
ATOM 1842 O O . TYR A 1 270 ? -23.178 -12.678 4.133 1.00 14.64 238 TYR A O 1
ATOM 1851 N N . LYS A 1 271 ? -25.419 -12.602 4.516 1.00 12.61 239 LYS A N 1
ATOM 1852 C CA . LYS A 1 271 ? -25.186 -12.344 5.887 1.00 13.03 239 LYS A CA 1
ATOM 1853 C C . LYS A 1 271 ? -25.422 -13.593 6.815 1.00 10.99 239 LYS A C 1
ATOM 1854 O O . LYS A 1 271 ? -25.029 -13.485 8.017 1.00 15.23 239 LYS A O 1
#